Protein AF-A0A920A6N3-F1 (afdb_monomer)

Nearest PDB structures (foldseek):
  8ft6-assembly1_A  TM=6.683E-01  e=1.341E-02  Homo sapiens
  7nxd-assembly1_B  TM=6.061E-01  e=3.261E-02  Homo sapiens
  6vr8-assembly1_I  TM=4.258E-01  e=1.070E+00  Methanothermus fervidus
  7ufp-assembly1_I  TM=3.553E-01  e=8.843E-01  Methanothermus fervidus DSM 2088

Secondary structure (DSSP, 8-state):
---GGGTEEES-HHHHHHHHHHHHHHHHHT-PPPPPPP---TTHHHHTTS--------PPPHHHHHHHHHHHHHHHHHHH-EEE---THHHHTS-SEEEEEE--SGGGGGGHHHHHHHHHHHHHHHHHTTPEEEEEETT-SSGGG-EEESSHHHHHHHHHT----SSPPPTHHHHHHHT-GGGTTTEEEEEE--TTT-TTHHHHHHHHHHHHHT--

Structure (mmCIF, N/CA/C/O backbone):
data_AF-A0A920A6N3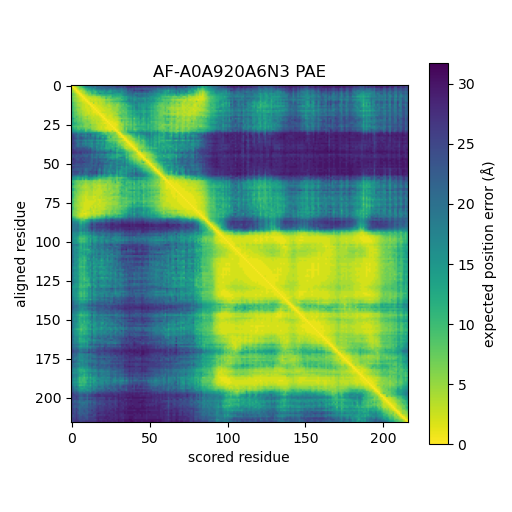-F1
#
_entry.id   AF-A0A920A6N3-F1
#
loop_
_atom_site.group_PDB
_atom_site.id
_atom_site.type_symbol
_atom_site.label_atom_id
_atom_site.label_alt_id
_atom_site.label_comp_id
_atom_site.label_asym_id
_atom_site.label_entity_id
_atom_site.label_seq_id
_atom_site.pdbx_PDB_ins_code
_atom_site.Cartn_x
_atom_site.Cartn_y
_atom_site.Cartn_z
_atom_site.occupancy
_atom_site.B_iso_or_equiv
_atom_site.auth_seq_id
_atom_site.auth_comp_id
_atom_site.auth_asym_id
_atom_site.auth_atom_id
_atom_site.pdbx_PDB_model_num
ATOM 1 N N . MET A 1 1 ? 26.386 5.340 9.450 1.00 46.19 1 MET A N 1
ATOM 2 C CA . MET A 1 1 ? 26.223 5.605 8.004 1.00 46.19 1 MET A CA 1
ATOM 3 C C . MET A 1 1 ? 24.994 4.854 7.516 1.00 46.19 1 MET A C 1
ATOM 5 O O . MET A 1 1 ? 24.994 3.632 7.576 1.00 46.19 1 MET A O 1
ATOM 9 N N . SER A 1 2 ? 23.927 5.542 7.116 1.00 57.00 2 SER A N 1
ATOM 10 C CA . SER A 1 2 ? 22.759 4.899 6.502 1.00 57.00 2 SER A CA 1
ATOM 11 C C . SER A 1 2 ? 23.151 4.321 5.139 1.00 57.00 2 SER A C 1
ATOM 13 O O . SER A 1 2 ? 23.635 5.044 4.271 1.00 57.00 2 SER A O 1
ATOM 15 N N . ASN A 1 3 ? 22.951 3.017 4.934 1.00 62.53 3 ASN A N 1
ATOM 16 C CA . ASN A 1 3 ? 23.172 2.373 3.638 1.00 62.53 3 ASN A CA 1
ATOM 17 C C . ASN A 1 3 ? 22.078 2.820 2.653 1.00 62.53 3 ASN A C 1
ATOM 19 O O . ASN A 1 3 ? 21.044 2.166 2.534 1.00 62.53 3 ASN A O 1
ATOM 23 N N . PHE A 1 4 ? 22.303 3.931 1.943 1.00 65.31 4 PHE A N 1
ATOM 24 C CA . PHE A 1 4 ? 21.385 4.485 0.932 1.00 65.31 4 PHE A CA 1
ATOM 25 C C . PHE A 1 4 ? 20.978 3.469 -0.148 1.00 65.31 4 PHE A C 1
ATOM 27 O O . PHE A 1 4 ? 19.861 3.510 -0.655 1.00 65.31 4 PHE A O 1
ATOM 34 N N . ILE A 1 5 ? 21.846 2.496 -0.432 1.00 66.00 5 ILE A N 1
ATOM 35 C CA . ILE A 1 5 ? 21.585 1.390 -1.363 1.00 66.00 5 ILE A CA 1
ATOM 36 C C . ILE A 1 5 ? 20.399 0.514 -0.921 1.00 66.00 5 ILE A C 1
ATOM 38 O O . ILE A 1 5 ? 19.725 -0.062 -1.767 1.00 66.00 5 ILE A O 1
ATOM 42 N N . ASN A 1 6 ? 20.075 0.454 0.377 1.00 70.69 6 ASN A N 1
ATOM 43 C CA . ASN A 1 6 ? 18.964 -0.363 0.878 1.00 70.69 6 ASN A CA 1
ATOM 44 C C . ASN A 1 6 ? 17.610 0.377 0.924 1.00 70.69 6 ASN A C 1
ATOM 46 O O . ASN A 1 6 ? 16.623 -0.180 1.402 1.00 70.69 6 ASN A O 1
ATOM 50 N N . ILE A 1 7 ? 17.557 1.629 0.456 1.00 80.69 7 ILE A N 1
ATOM 51 C CA . ILE A 1 7 ? 16.341 2.462 0.421 1.00 80.69 7 ILE A CA 1
ATOM 52 C C . ILE A 1 7 ? 15.654 2.378 -0.949 1.00 80.69 7 ILE A C 1
ATOM 54 O O . ILE A 1 7 ? 14.468 2.657 -1.063 1.00 80.69 7 ILE A O 1
ATOM 58 N N . ILE A 1 8 ? 16.359 1.954 -1.999 1.00 83.88 8 ILE A N 1
ATOM 59 C CA . ILE A 1 8 ? 15.811 1.880 -3.358 1.00 83.88 8 ILE A CA 1
ATOM 60 C C . ILE A 1 8 ? 15.553 0.410 -3.710 1.00 83.88 8 ILE A C 1
ATOM 62 O O . ILE A 1 8 ? 16.407 -0.457 -3.522 1.00 83.88 8 ILE A O 1
ATOM 66 N N . GLY A 1 9 ? 14.342 0.114 -4.171 1.00 85.25 9 GLY A N 1
ATOM 67 C CA . GLY A 1 9 ? 13.924 -1.179 -4.704 1.00 85.25 9 GLY A CA 1
ATOM 68 C C . GLY A 1 9 ? 13.582 -1.075 -6.186 1.00 85.25 9 GLY A C 1
ATOM 69 O O . GLY A 1 9 ? 13.277 0.004 -6.686 1.00 85.25 9 GLY A O 1
ATOM 70 N N . PHE A 1 10 ? 13.622 -2.203 -6.888 1.00 89.38 10 PHE A N 1
ATOM 71 C CA . PHE A 1 10 ? 13.248 -2.298 -8.297 1.00 89.38 10 PHE A CA 1
ATOM 72 C C . PHE A 1 10 ? 12.202 -3.392 -8.448 1.00 89.38 10 PHE A C 1
ATOM 74 O O . PHE A 1 10 ? 12.375 -4.483 -7.906 1.00 89.38 10 PHE A O 1
ATOM 81 N N . SER A 1 11 ? 11.111 -3.097 -9.153 1.00 88.00 11 SER A N 1
ATOM 82 C CA . SER A 1 11 ? 10.017 -4.063 -9.323 1.00 88.00 11 SER A CA 1
ATOM 83 C C . SER A 1 11 ? 10.389 -5.161 -10.322 1.00 88.00 11 SER A C 1
ATOM 85 O O . SER A 1 11 ? 9.935 -6.293 -10.196 1.00 88.00 11 SER A O 1
ATOM 87 N N . ASN A 1 12 ? 11.228 -4.835 -11.311 1.00 88.50 12 ASN A N 1
ATOM 88 C CA . ASN A 1 12 ? 11.711 -5.777 -12.314 1.00 88.50 12 ASN A CA 1
ATOM 89 C C . ASN A 1 12 ? 13.244 -5.780 -12.352 1.00 88.50 12 ASN A C 1
ATOM 91 O O . ASN A 1 12 ? 13.857 -4.947 -13.020 1.00 88.50 12 ASN A O 1
ATOM 95 N N . LEU A 1 13 ? 13.866 -6.746 -11.666 1.00 87.31 13 LEU A N 1
ATOM 96 C CA . LEU A 1 13 ? 15.326 -6.886 -11.664 1.00 87.31 13 LEU A CA 1
ATOM 97 C C . LEU A 1 13 ? 15.888 -7.210 -13.055 1.00 87.31 13 LEU A C 1
ATOM 99 O O . LEU A 1 13 ? 16.992 -6.776 -13.376 1.00 87.31 13 LEU A O 1
ATOM 103 N N . TYR A 1 14 ? 15.136 -7.925 -13.897 1.00 90.06 14 TYR A N 1
ATOM 104 C CA . TYR A 1 14 ? 15.617 -8.326 -15.219 1.00 90.06 14 TYR A CA 1
ATOM 105 C C . TYR A 1 14 ? 15.823 -7.133 -16.151 1.00 90.06 14 TYR A C 1
ATOM 107 O O . TYR A 1 14 ? 16.724 -7.154 -16.987 1.00 90.06 14 TYR A O 1
ATOM 115 N N . ALA A 1 15 ? 15.044 -6.064 -15.971 1.00 88.31 15 ALA A N 1
ATOM 116 C CA . ALA A 1 15 ? 15.215 -4.833 -16.733 1.00 88.31 15 ALA A CA 1
ATOM 117 C C . ALA A 1 15 ? 16.615 -4.223 -16.538 1.00 88.31 15 ALA A C 1
ATOM 119 O O . ALA A 1 15 ? 17.172 -3.685 -17.492 1.00 88.31 15 ALA A O 1
ATOM 120 N N . LEU A 1 16 ? 17.227 -4.357 -15.350 1.00 86.44 16 LEU A N 1
ATOM 121 C CA . LEU A 1 16 ? 18.573 -3.828 -15.094 1.00 86.44 16 LEU A CA 1
ATOM 122 C C . LEU A 1 16 ? 19.653 -4.498 -15.952 1.00 86.44 16 LEU A C 1
ATOM 124 O O . LEU A 1 16 ? 20.646 -3.842 -16.266 1.00 86.44 16 LEU A O 1
ATOM 128 N N . PHE A 1 17 ? 19.461 -5.747 -16.399 1.00 89.62 17 PHE A N 1
ATOM 129 C CA . PHE A 1 17 ? 20.392 -6.373 -17.348 1.00 89.62 17 PHE A CA 1
ATOM 130 C C . PHE A 1 17 ? 20.469 -5.606 -18.673 1.00 89.62 17 PHE A C 1
ATOM 132 O O . PHE A 1 17 ? 21.489 -5.683 -19.355 1.00 89.62 17 PHE A O 1
ATOM 139 N N . GLY A 1 18 ? 19.460 -4.790 -18.996 1.00 85.38 18 GLY A N 1
ATOM 140 C CA . GLY A 1 18 ? 19.506 -3.846 -20.108 1.00 85.38 18 GLY A CA 1
ATOM 141 C C . GLY A 1 18 ? 20.725 -2.919 -20.055 1.00 85.38 18 GLY A C 1
ATOM 142 O O . GLY A 1 18 ? 21.348 -2.707 -21.092 1.00 85.38 18 GLY A O 1
ATOM 143 N N . LEU A 1 19 ? 21.150 -2.451 -18.867 1.00 88.19 19 LEU A N 1
ATOM 144 C CA . LEU A 1 19 ? 22.383 -1.652 -18.742 1.00 88.19 19 LEU A CA 1
ATOM 145 C C . LEU A 1 19 ? 23.616 -2.442 -19.199 1.00 88.19 19 LEU A C 1
ATOM 147 O O . LEU A 1 19 ? 24.498 -1.872 -19.842 1.00 88.19 19 LEU A O 1
ATOM 151 N N . LEU A 1 20 ? 23.663 -3.744 -18.911 1.00 87.75 20 LEU A N 1
ATOM 152 C CA . LEU A 1 20 ? 24.758 -4.623 -19.323 1.00 87.75 20 LEU A CA 1
ATOM 153 C C . LEU A 1 20 ? 24.774 -4.857 -20.845 1.00 87.75 20 LEU A C 1
ATOM 155 O O . LEU A 1 20 ? 25.836 -5.067 -21.424 1.00 87.75 20 LEU A O 1
ATOM 159 N N . LEU A 1 21 ? 23.609 -4.781 -21.497 1.00 85.31 21 LEU A N 1
ATOM 160 C CA . LEU A 1 21 ? 23.451 -4.888 -22.952 1.00 85.31 21 LEU A CA 1
ATOM 161 C C . LEU A 1 21 ? 23.835 -3.604 -23.705 1.00 85.31 21 LEU A C 1
ATOM 163 O O . LEU A 1 21 ? 24.159 -3.679 -24.889 1.00 85.31 21 LEU A O 1
ATOM 167 N N . THR A 1 22 ? 23.858 -2.439 -23.050 1.00 83.88 22 THR A N 1
ATOM 168 C CA . THR A 1 22 ? 24.261 -1.154 -23.661 1.00 83.88 22 THR A CA 1
ATOM 169 C C . THR A 1 22 ? 25.580 -1.212 -24.447 1.00 83.88 22 THR A C 1
ATOM 171 O O . THR A 1 22 ? 25.579 -0.793 -25.607 1.00 83.88 22 THR A O 1
ATOM 174 N N . PRO A 1 23 ? 26.706 -1.719 -23.893 1.00 81.44 23 PRO A N 1
ATOM 175 C CA . PRO A 1 23 ? 27.968 -1.802 -24.633 1.00 81.44 23 PRO A CA 1
ATOM 176 C C . PRO A 1 23 ? 27.876 -2.737 -25.844 1.00 81.44 23 PRO A C 1
ATOM 178 O O . PRO A 1 23 ? 28.451 -2.438 -26.886 1.00 81.44 23 PRO A O 1
ATOM 181 N N . ILE A 1 24 ? 27.107 -3.823 -25.744 1.00 83.19 24 ILE A N 1
ATOM 182 C CA . ILE A 1 24 ? 26.898 -4.786 -26.835 1.00 83.19 24 ILE A CA 1
ATOM 183 C C . ILE A 1 24 ? 26.106 -4.135 -27.974 1.00 83.19 24 ILE A C 1
ATOM 185 O O . ILE A 1 24 ? 26.523 -4.179 -29.129 1.00 83.19 24 ILE A O 1
ATOM 189 N N . ILE A 1 25 ? 25.005 -3.455 -27.649 1.00 79.62 25 ILE A N 1
ATOM 190 C CA . ILE A 1 25 ? 24.185 -2.711 -28.616 1.00 79.62 25 ILE A CA 1
ATOM 191 C C . ILE A 1 25 ? 25.000 -1.589 -29.261 1.00 79.62 25 ILE A C 1
ATOM 193 O O . ILE A 1 25 ? 24.879 -1.348 -30.460 1.00 79.62 25 ILE A O 1
ATOM 197 N N . TRP A 1 26 ? 25.854 -0.909 -28.493 1.00 78.81 26 TRP A N 1
ATOM 198 C CA . TRP A 1 26 ? 26.739 0.119 -29.031 1.00 78.81 26 TRP A CA 1
ATOM 199 C C . TRP A 1 26 ? 27.727 -0.454 -30.045 1.00 78.81 26 TRP A C 1
ATOM 201 O O . TRP A 1 26 ? 27.899 0.147 -31.099 1.00 78.81 26 TRP A O 1
ATOM 211 N N . ILE A 1 27 ? 28.323 -1.617 -29.772 1.00 77.31 27 ILE A N 1
ATOM 212 C CA . ILE A 1 27 ? 29.217 -2.300 -30.718 1.00 77.31 27 ILE A CA 1
ATOM 213 C C . ILE A 1 27 ? 28.466 -2.664 -32.006 1.00 77.31 27 ILE A C 1
ATOM 215 O O . ILE A 1 27 ? 28.969 -2.379 -33.090 1.00 77.31 27 ILE A O 1
ATOM 219 N N . ILE A 1 28 ? 27.249 -3.211 -31.895 1.00 79.25 28 ILE A N 1
ATOM 220 C CA . ILE A 1 28 ? 26.418 -3.613 -33.045 1.00 79.25 28 ILE A CA 1
ATOM 221 C C . ILE A 1 28 ? 26.002 -2.398 -33.885 1.00 79.25 28 ILE A C 1
ATOM 223 O O . ILE A 1 28 ? 26.131 -2.407 -35.105 1.00 79.25 28 ILE A O 1
ATOM 227 N N . VAL A 1 29 ? 25.524 -1.322 -33.254 1.00 72.69 29 VAL A N 1
ATOM 228 C CA . VAL A 1 29 ? 25.094 -0.114 -33.981 1.00 72.69 29 VAL A CA 1
ATOM 229 C C . VAL A 1 29 ? 26.290 0.677 -34.518 1.00 72.69 29 VAL A C 1
ATOM 231 O O . VAL A 1 29 ? 26.161 1.383 -35.514 1.00 72.69 29 VAL A O 1
ATOM 234 N N . LYS A 1 30 ? 27.465 0.564 -33.887 1.00 69.31 30 LYS A N 1
ATOM 235 C CA . LYS A 1 30 ? 28.712 1.167 -34.373 1.00 69.31 30 LYS A CA 1
ATOM 236 C C . LYS A 1 30 ? 29.376 0.349 -35.486 1.00 69.31 30 LYS A C 1
ATOM 238 O O . LYS A 1 30 ? 30.445 0.740 -35.950 1.00 69.31 30 LYS A O 1
ATOM 243 N N . SER A 1 31 ? 28.759 -0.723 -35.981 1.00 69.50 31 SER A N 1
ATOM 244 C CA . SER A 1 31 ? 29.130 -1.322 -37.268 1.00 69.50 31 SER A CA 1
ATOM 245 C C . SER A 1 31 ? 28.792 -0.358 -38.422 1.00 69.50 31 SER A C 1
ATOM 247 O O . SER A 1 31 ? 27.848 -0.545 -39.179 1.00 69.50 31 SER A O 1
ATOM 249 N N . PHE A 1 32 ? 29.562 0.727 -38.500 1.00 62.69 32 PHE A N 1
ATOM 250 C CA . PHE A 1 32 ? 29.610 1.720 -39.567 1.00 62.69 32 PHE A CA 1
ATOM 251 C C . PHE A 1 32 ? 30.456 1.190 -40.739 1.00 62.69 32 PHE A C 1
ATOM 253 O O . PHE A 1 32 ? 31.150 0.182 -40.584 1.00 62.69 32 PHE A O 1
ATOM 260 N N . PRO A 1 33 ? 30.321 1.799 -41.931 1.00 63.41 33 PRO A N 1
ATOM 261 C CA . PRO A 1 33 ? 30.287 1.092 -43.200 1.00 63.41 33 PRO A CA 1
ATOM 262 C C . PRO A 1 33 ? 31.622 0.417 -43.535 1.00 63.41 33 PRO A C 1
ATOM 264 O O . PRO A 1 33 ? 32.680 0.882 -43.102 1.00 63.41 33 PRO A O 1
ATOM 267 N N . PRO A 1 34 ? 31.583 -0.673 -44.324 1.00 62.66 34 PRO A N 1
ATOM 268 C CA . PRO A 1 34 ? 32.791 -1.325 -44.808 1.00 62.66 34 PRO A CA 1
ATOM 269 C C . PRO A 1 34 ? 33.684 -0.315 -45.536 1.00 62.66 34 PRO A C 1
ATOM 271 O O . PRO A 1 34 ? 33.194 0.604 -46.193 1.00 62.66 34 PRO A O 1
ATOM 274 N N . ILE A 1 35 ? 34.998 -0.508 -45.406 1.00 64.06 35 ILE A N 1
ATOM 275 C CA . ILE A 1 35 ? 36.039 0.334 -46.008 1.00 64.06 35 ILE A CA 1
ATOM 276 C C . ILE A 1 35 ? 35.691 0.584 -47.488 1.00 64.06 35 ILE A C 1
ATOM 278 O O . ILE A 1 35 ? 35.401 -0.386 -48.201 1.00 64.06 35 ILE A O 1
ATOM 282 N N . PRO A 1 36 ? 35.686 1.846 -47.960 1.00 71.00 36 PRO A N 1
ATOM 283 C CA . PRO A 1 36 ? 35.374 2.149 -49.351 1.00 71.00 36 PRO A CA 1
ATOM 284 C C . PRO A 1 36 ? 36.330 1.381 -50.268 1.00 71.00 36 PRO A C 1
ATOM 286 O O . PRO A 1 36 ? 37.549 1.455 -50.119 1.00 71.00 36 PRO A O 1
ATOM 289 N N . LYS A 1 37 ? 35.772 0.607 -51.204 1.00 76.81 37 LYS A N 1
ATOM 290 C CA . LYS A 1 37 ? 36.562 -0.109 -52.209 1.00 76.81 37 LYS A CA 1
ATOM 291 C C . LYS A 1 37 ? 37.073 0.898 -53.234 1.00 76.81 37 LYS A C 1
ATOM 293 O O . LYS A 1 37 ? 36.274 1.625 -53.823 1.00 76.81 37 LYS A O 1
ATOM 298 N N . SER A 1 38 ? 38.383 0.933 -53.453 1.00 75.62 38 SER A N 1
ATOM 299 C CA . SER A 1 38 ? 38.972 1.726 -54.527 1.00 75.62 38 SER A CA 1
ATOM 300 C C . SER A 1 38 ? 38.685 1.066 -55.877 1.00 75.62 38 SER A C 1
ATOM 302 O O . SER A 1 38 ? 38.934 -0.122 -56.073 1.00 75.62 38 SER A O 1
ATOM 304 N N . TYR A 1 39 ? 38.154 1.846 -56.816 1.00 76.31 39 TYR A N 1
ATOM 305 C CA . TYR A 1 39 ? 38.031 1.465 -58.220 1.00 76.31 39 TYR A CA 1
ATOM 306 C C . TYR A 1 39 ? 38.919 2.389 -59.053 1.00 76.31 39 TYR A C 1
ATOM 308 O O . TYR A 1 39 ? 38.870 3.608 -58.895 1.00 76.31 39 TYR A O 1
ATOM 316 N N . ASN A 1 40 ? 39.722 1.811 -59.949 1.00 74.00 40 ASN A N 1
ATOM 317 C CA . ASN A 1 40 ? 40.517 2.576 -60.907 1.00 74.00 40 ASN A CA 1
ATOM 318 C C . ASN A 1 40 ? 39.584 3.119 -61.995 1.00 74.00 40 ASN A C 1
ATOM 320 O O . ASN A 1 40 ? 39.230 2.404 -62.931 1.00 74.00 40 ASN A O 1
ATOM 324 N N . PHE A 1 41 ? 39.142 4.367 -61.854 1.00 72.69 41 PHE A N 1
ATOM 325 C CA . PHE A 1 41 ? 38.280 5.019 -62.836 1.00 72.69 41 PHE A CA 1
ATOM 326 C C . PHE A 1 41 ? 39.134 5.769 -63.864 1.00 72.69 41 PHE A C 1
ATOM 328 O O . PHE A 1 41 ? 39.784 6.750 -63.535 1.00 72.69 41 PHE A O 1
ATOM 335 N N . SER A 1 42 ? 39.150 5.323 -65.123 1.00 69.94 42 SER A N 1
ATOM 336 C CA . SER A 1 42 ? 40.091 5.816 -66.149 1.00 69.94 42 SER A CA 1
ATOM 337 C C . SER A 1 42 ? 39.954 7.309 -66.516 1.00 69.94 42 SER A C 1
ATOM 339 O O . SER A 1 42 ? 40.785 7.829 -67.257 1.00 69.94 42 SER A O 1
ATOM 341 N N . SER A 1 43 ? 38.932 8.010 -66.018 1.00 70.12 43 SER A N 1
ATOM 342 C CA . SER A 1 43 ? 38.644 9.419 -66.327 1.00 70.12 43 SER A CA 1
ATOM 343 C C . SER A 1 43 ? 39.190 10.419 -65.293 1.00 70.12 43 SER A C 1
ATOM 345 O O . SER A 1 43 ? 38.670 11.529 -65.197 1.00 70.12 43 SER A O 1
ATOM 347 N N . PHE A 1 44 ? 40.228 10.063 -64.521 1.00 66.44 44 PHE A N 1
ATOM 348 C CA . PHE A 1 44 ? 40.826 10.923 -63.479 1.00 66.44 44 PHE A CA 1
ATOM 349 C C . PHE A 1 44 ? 41.195 12.343 -63.951 1.00 66.44 44 PHE A C 1
ATOM 351 O O . PHE A 1 44 ? 41.104 13.281 -63.165 1.00 66.44 44 PHE A O 1
ATOM 358 N N . PHE A 1 45 ? 41.509 12.530 -65.236 1.00 69.06 45 PHE A N 1
ATOM 359 C CA . PHE A 1 45 ? 41.832 13.840 -65.820 1.00 69.06 45 PHE A CA 1
ATOM 360 C C . PHE A 1 45 ? 40.682 14.866 -65.742 1.00 69.06 45 PHE A C 1
ATOM 362 O O . PHE A 1 45 ? 40.928 16.069 -65.739 1.00 69.06 45 PHE A O 1
ATOM 369 N N . LEU A 1 46 ? 39.420 14.421 -65.674 1.00 67.12 46 LEU A N 1
ATOM 370 C CA . LEU A 1 46 ? 38.260 15.311 -65.492 1.00 67.12 46 LEU A CA 1
ATOM 371 C C . LEU A 1 46 ? 38.110 15.788 -64.040 1.00 67.12 46 LEU A C 1
ATOM 373 O O . LEU A 1 46 ? 37.506 16.830 -63.801 1.00 67.12 46 LEU A O 1
ATOM 377 N N . LEU A 1 47 ? 38.648 15.028 -63.084 1.00 67.19 47 LEU A N 1
ATOM 378 C CA . LEU A 1 47 ? 38.517 15.274 -61.646 1.00 67.19 47 LEU A CA 1
ATOM 379 C C . LEU A 1 47 ? 39.665 16.130 -61.091 1.00 67.19 47 LEU A C 1
ATOM 381 O O . LEU A 1 47 ? 39.513 16.735 -60.039 1.00 67.19 47 LEU A O 1
ATOM 385 N N . GLU A 1 48 ? 40.782 16.232 -61.813 1.00 65.44 48 GLU A N 1
ATOM 386 C CA . GLU A 1 48 ? 41.972 16.999 -61.412 1.00 65.44 48 GLU A CA 1
ATOM 387 C C . GLU A 1 48 ? 41.722 18.519 -61.313 1.00 65.44 48 GLU A C 1
ATOM 389 O O . GLU A 1 48 ? 42.456 19.229 -60.635 1.00 65.44 48 GLU A O 1
ATOM 394 N N . LYS A 1 49 ? 40.656 19.032 -61.948 1.00 66.19 49 LYS A N 1
ATOM 395 C CA . LYS A 1 49 ? 40.248 20.450 -61.879 1.00 66.19 49 LYS A CA 1
ATOM 396 C C . LYS A 1 49 ? 39.291 20.789 -60.731 1.00 66.19 49 LYS A C 1
ATOM 398 O O . LYS A 1 49 ? 38.864 21.938 -60.634 1.00 66.19 49 LYS A O 1
ATOM 403 N N . ILE A 1 50 ? 38.915 19.818 -59.904 1.00 69.06 50 ILE A N 1
ATOM 404 C CA . ILE A 1 50 ? 37.980 20.020 -58.795 1.00 69.06 50 ILE A CA 1
ATOM 405 C C . ILE A 1 50 ? 38.788 19.973 -57.499 1.00 69.06 50 ILE A C 1
ATOM 407 O O . ILE A 1 50 ? 39.312 18.921 -57.143 1.00 69.06 50 ILE A O 1
ATOM 411 N N . ASP A 1 51 ? 38.874 21.104 -56.794 1.00 65.62 51 ASP A N 1
ATOM 412 C CA . ASP A 1 51 ? 39.394 21.141 -55.424 1.00 65.62 51 ASP A CA 1
ATOM 413 C C . ASP A 1 51 ? 38.475 20.281 -54.548 1.00 65.62 51 ASP A C 1
ATOM 415 O O . ASP A 1 51 ? 37.322 20.627 -54.277 1.00 65.62 51 ASP A O 1
ATOM 419 N N . TYR A 1 52 ? 38.952 19.091 -54.193 1.00 66.31 52 TYR A N 1
ATOM 420 C CA . TYR A 1 52 ? 38.185 18.132 -53.415 1.00 66.31 52 TYR A CA 1
ATOM 421 C C . TYR A 1 52 ? 38.475 18.350 -51.932 1.00 66.31 52 TYR A C 1
ATOM 423 O O . TYR A 1 52 ? 39.427 17.791 -51.382 1.00 66.31 52 TYR A O 1
ATOM 431 N N . ASP A 1 53 ? 37.627 19.127 -51.262 1.00 63.72 53 ASP A N 1
ATOM 432 C CA . ASP A 1 53 ? 37.562 19.110 -49.804 1.00 63.72 53 ASP A CA 1
ATOM 433 C C . ASP A 1 53 ? 37.052 17.731 -49.373 1.00 63.72 53 ASP A C 1
ATOM 435 O O . ASP A 1 53 ? 35.855 17.433 -49.422 1.00 63.72 53 ASP A O 1
ATOM 439 N N . ALA A 1 54 ? 37.975 16.843 -48.992 1.00 63.66 54 ALA A N 1
ATOM 440 C CA . ALA A 1 54 ? 37.612 15.535 -48.470 1.00 63.66 54 ALA A CA 1
ATOM 441 C C . ALA A 1 54 ? 36.605 15.726 -47.324 1.00 63.66 54 ALA A C 1
ATOM 443 O O . ALA A 1 54 ? 36.898 16.498 -46.403 1.00 63.66 54 ALA A O 1
ATOM 444 N N . PRO A 1 55 ? 35.442 15.040 -47.334 1.00 58.28 55 PRO A N 1
ATOM 445 C CA . PRO A 1 55 ? 34.488 15.158 -46.246 1.00 58.28 55 PRO A CA 1
ATOM 446 C C . PRO A 1 55 ? 35.207 14.746 -44.966 1.00 58.28 55 PRO A C 1
ATOM 448 O O . PRO A 1 55 ? 35.592 13.587 -44.780 1.00 58.28 55 PRO A O 1
ATOM 451 N N . LYS A 1 56 ? 35.465 15.734 -44.108 1.00 62.91 56 LYS A N 1
ATOM 452 C CA . LYS A 1 56 ? 36.134 15.539 -42.830 1.00 62.91 56 LYS A CA 1
ATOM 453 C C . LYS A 1 56 ? 35.238 14.586 -42.063 1.00 62.91 56 LYS A C 1
ATOM 455 O O . LYS A 1 56 ? 34.105 14.934 -41.770 1.00 62.91 56 LYS A O 1
ATOM 460 N N . ASN A 1 57 ? 35.710 13.363 -41.831 1.00 54.56 57 ASN A N 1
ATOM 461 C CA . ASN A 1 57 ? 34.949 12.332 -41.139 1.00 54.56 57 ASN A CA 1
ATOM 462 C C . ASN A 1 57 ? 34.592 12.883 -39.749 1.00 54.56 57 ASN A C 1
ATOM 464 O O . ASN A 1 57 ? 35.443 12.922 -38.852 1.00 54.56 57 ASN A O 1
ATOM 468 N N . GLU A 1 58 ? 33.390 13.443 -39.614 1.00 63.59 58 GLU A N 1
ATOM 469 C CA . GLU A 1 58 ? 32.982 14.169 -38.422 1.00 63.59 58 GLU A CA 1
ATOM 470 C C . GLU A 1 58 ? 32.842 13.139 -37.309 1.00 63.59 58 GLU A C 1
ATOM 472 O O . GLU A 1 58 ? 31.895 12.354 -37.257 1.00 63.59 58 GLU A O 1
ATOM 477 N N . LYS A 1 59 ? 33.849 13.086 -36.428 1.00 68.50 59 LYS A N 1
ATOM 478 C CA . LYS A 1 59 ? 33.774 12.286 -35.208 1.00 68.50 59 LYS A CA 1
ATOM 479 C C . LYS A 1 59 ? 32.454 12.633 -34.531 1.00 68.50 59 LYS A C 1
ATOM 481 O O . LYS A 1 59 ? 32.204 13.804 -34.258 1.00 68.50 59 LYS A O 1
ATOM 486 N N . THR A 1 60 ? 31.641 11.621 -34.226 1.00 75.50 60 THR A N 1
ATOM 487 C CA . THR A 1 60 ? 30.415 11.820 -33.446 1.00 75.50 60 THR A CA 1
ATOM 488 C C . THR A 1 60 ? 30.746 12.648 -32.201 1.00 75.50 60 THR A C 1
ATOM 490 O O . THR A 1 60 ? 31.599 12.211 -31.417 1.00 75.50 60 THR A O 1
ATOM 493 N N . PRO A 1 61 ? 30.125 13.826 -32.010 1.00 84.88 61 PRO A N 1
ATOM 494 C CA . PRO A 1 61 ? 30.454 14.705 -30.900 1.00 84.88 61 PRO A CA 1
ATOM 495 C C . PRO A 1 61 ? 30.178 13.992 -29.574 1.00 84.88 61 PRO A C 1
ATOM 497 O O . PRO A 1 61 ? 29.141 13.345 -29.406 1.00 84.88 61 PRO A O 1
ATOM 500 N N . LEU A 1 62 ? 31.104 14.115 -28.616 1.00 83.75 62 LEU A N 1
ATOM 501 C CA . LEU A 1 62 ? 31.035 13.411 -27.326 1.00 83.75 62 LEU A CA 1
ATOM 502 C C . LEU A 1 62 ? 29.730 13.693 -26.569 1.00 83.75 62 LEU A C 1
ATOM 504 O O . LEU A 1 62 ? 29.215 12.819 -25.876 1.00 83.75 62 LEU A O 1
ATOM 508 N N . TRP A 1 63 ? 29.147 14.878 -26.750 1.00 89.50 63 TRP A N 1
ATOM 509 C CA . TRP A 1 63 ? 27.878 15.241 -26.126 1.00 89.50 63 TRP A CA 1
ATOM 510 C C . TRP A 1 63 ? 26.697 14.383 -26.604 1.00 89.50 63 TRP A C 1
ATOM 512 O O . TRP A 1 63 ? 25.873 13.973 -25.788 1.00 89.50 63 TRP A O 1
ATOM 522 N N . LEU A 1 64 ? 26.651 14.009 -27.890 1.00 83.81 64 LEU A N 1
ATOM 523 C CA . LEU A 1 64 ? 25.632 13.078 -28.389 1.00 83.81 64 LEU A CA 1
ATOM 524 C C . LEU A 1 64 ? 25.797 11.682 -27.782 1.00 83.81 64 LEU A C 1
ATOM 526 O O . LEU A 1 64 ? 24.804 11.003 -27.525 1.00 83.81 64 LEU A O 1
ATOM 530 N N . VAL A 1 65 ? 27.034 11.257 -27.505 1.00 84.00 65 VAL A N 1
ATOM 531 C CA . VAL A 1 65 ? 27.295 9.986 -26.812 1.00 84.00 65 VAL A CA 1
ATOM 532 C C . VAL A 1 65 ? 26.774 10.041 -25.374 1.00 84.00 65 VAL A C 1
ATOM 534 O O . VAL A 1 65 ? 26.093 9.110 -24.945 1.00 84.00 65 VAL A O 1
ATOM 537 N N . ILE A 1 66 ? 27.019 11.143 -24.656 1.00 89.44 66 ILE A N 1
ATOM 538 C CA . ILE A 1 66 ? 26.510 11.353 -23.290 1.00 89.44 66 ILE A CA 1
ATOM 539 C C . ILE A 1 66 ? 24.980 11.308 -23.271 1.00 89.44 66 ILE A C 1
ATOM 541 O O . ILE A 1 66 ? 24.404 10.570 -22.472 1.00 89.44 66 ILE A O 1
ATOM 545 N N . PHE A 1 67 ? 24.309 12.026 -24.175 1.00 90.31 67 PHE A N 1
ATOM 546 C CA . PHE A 1 67 ? 22.847 11.988 -24.247 1.00 90.31 67 PHE A CA 1
ATOM 547 C C . PHE A 1 67 ? 22.298 10.618 -24.591 1.00 90.31 67 PHE A C 1
ATOM 549 O O . PHE A 1 67 ? 21.275 10.215 -24.044 1.00 90.31 67 PHE A O 1
ATOM 556 N N . ARG A 1 68 ? 22.972 9.890 -25.481 1.00 88.06 68 ARG A N 1
ATOM 557 C CA . ARG A 1 68 ? 22.554 8.543 -25.853 1.00 88.06 68 ARG A CA 1
ATOM 558 C C . ARG A 1 68 ? 22.598 7.599 -24.655 1.00 88.06 68 ARG A C 1
ATOM 560 O O . ARG A 1 68 ? 21.656 6.837 -24.453 1.00 88.06 68 ARG A O 1
ATOM 567 N N . ILE A 1 69 ? 23.654 7.682 -23.848 1.00 87.62 69 ILE A N 1
ATOM 568 C CA . ILE A 1 69 ? 23.786 6.903 -22.611 1.00 87.62 69 ILE A CA 1
ATOM 569 C C . ILE A 1 69 ? 22.720 7.332 -21.598 1.00 87.62 69 ILE A C 1
ATOM 571 O O . ILE A 1 69 ? 22.052 6.475 -21.025 1.00 87.62 69 ILE A O 1
ATOM 575 N N . LEU A 1 70 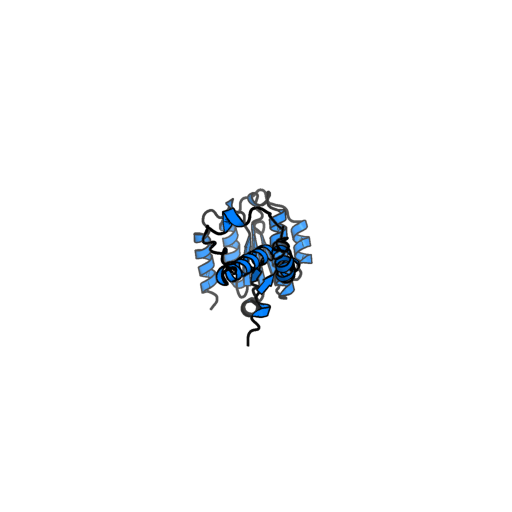? 22.510 8.639 -21.422 1.00 92.94 70 LEU A N 1
ATOM 576 C CA . LEU A 1 70 ? 21.496 9.166 -20.511 1.00 92.94 70 LEU A CA 1
ATOM 577 C C . LEU A 1 70 ? 20.094 8.665 -20.887 1.00 92.94 70 LEU A C 1
ATOM 579 O O . LEU A 1 70 ? 19.401 8.105 -20.044 1.00 92.94 70 LEU A O 1
ATOM 583 N N . PHE A 1 71 ? 19.695 8.793 -22.154 1.00 92.12 71 PHE A N 1
ATOM 584 C CA . PHE A 1 71 ? 18.384 8.346 -22.630 1.00 92.12 71 PHE A CA 1
ATOM 585 C C . PHE A 1 71 ? 18.182 6.846 -22.409 1.00 92.12 71 PHE A C 1
ATOM 587 O O . PHE A 1 71 ? 17.129 6.419 -21.937 1.00 92.12 71 PHE A O 1
ATOM 594 N N . PHE A 1 72 ? 19.216 6.047 -22.674 1.00 89.38 72 PHE A N 1
ATOM 595 C CA . PHE A 1 72 ? 19.169 4.611 -22.436 1.00 89.38 72 PHE A CA 1
ATOM 596 C C . PHE A 1 72 ? 19.017 4.273 -20.944 1.00 89.38 72 PHE A C 1
ATOM 598 O O . PHE A 1 72 ? 18.191 3.434 -20.589 1.00 89.38 72 PHE A O 1
ATOM 605 N N . ILE A 1 73 ? 19.737 4.970 -20.056 1.00 91.44 73 ILE A N 1
ATOM 606 C CA . ILE A 1 73 ? 19.574 4.827 -18.601 1.00 91.44 73 ILE A CA 1
ATOM 607 C C . ILE A 1 73 ? 18.139 5.167 -18.183 1.00 91.44 73 ILE A C 1
ATOM 609 O O . ILE A 1 73 ? 17.541 4.404 -17.427 1.00 91.44 73 ILE A O 1
ATOM 613 N N . LEU A 1 74 ? 17.559 6.262 -18.690 1.00 93.69 74 LEU A N 1
ATOM 614 C CA . LEU A 1 74 ? 16.169 6.623 -18.392 1.00 93.69 74 LEU A CA 1
ATOM 615 C C . LEU A 1 74 ? 15.179 5.551 -18.860 1.00 93.69 74 LEU A C 1
ATOM 617 O O . LEU A 1 74 ? 14.268 5.212 -18.108 1.00 93.69 74 LEU A O 1
ATOM 621 N N . ILE A 1 75 ? 15.365 4.991 -20.058 1.00 91.62 75 ILE A N 1
ATOM 622 C CA . ILE A 1 75 ? 14.527 3.894 -20.564 1.00 91.62 75 ILE A CA 1
ATOM 623 C C . ILE A 1 75 ? 14.608 2.690 -19.627 1.00 91.62 75 ILE A C 1
ATOM 625 O O . ILE A 1 75 ? 13.578 2.154 -19.217 1.00 91.62 75 ILE A O 1
ATOM 629 N N . VAL A 1 76 ? 15.816 2.265 -19.252 1.00 91.62 76 VAL A N 1
ATOM 630 C CA . VAL A 1 76 ? 15.960 1.104 -18.367 1.00 91.62 76 VAL A CA 1
ATOM 631 C C . VAL A 1 76 ? 15.375 1.389 -16.984 1.00 91.62 76 VAL A C 1
ATOM 633 O O . VAL A 1 76 ? 14.683 0.533 -16.437 1.00 91.62 76 VAL A O 1
ATOM 636 N N . LEU A 1 77 ? 15.570 2.589 -16.431 1.00 91.19 77 LEU A N 1
ATOM 637 C CA . LEU A 1 77 ? 14.934 2.990 -15.174 1.00 91.19 77 LEU A CA 1
ATOM 638 C C . LEU A 1 77 ? 13.407 2.962 -15.283 1.00 91.19 77 LEU A C 1
ATOM 640 O O . LEU A 1 77 ? 12.743 2.442 -14.389 1.00 91.19 77 LEU A O 1
ATOM 644 N N . PHE A 1 78 ? 12.846 3.437 -16.392 1.00 91.00 78 PHE A N 1
ATOM 645 C CA . PHE A 1 78 ? 11.409 3.390 -16.639 1.00 91.00 78 PHE A CA 1
ATOM 646 C C . PHE A 1 78 ? 10.869 1.950 -16.620 1.00 91.00 78 PHE A C 1
ATOM 648 O O . PHE A 1 78 ? 9.900 1.662 -15.916 1.00 91.00 78 PHE A O 1
ATOM 655 N N . PHE A 1 79 ? 11.528 1.019 -17.318 1.00 91.62 79 PHE A N 1
ATOM 656 C CA . PHE A 1 79 ? 11.130 -0.397 -17.334 1.00 91.62 79 PHE A CA 1
ATOM 657 C C . PHE A 1 79 ? 11.412 -1.136 -16.019 1.00 91.62 79 PHE A C 1
ATOM 659 O O . PHE A 1 79 ? 10.690 -2.071 -15.668 1.00 91.62 79 PHE A O 1
ATOM 666 N N . SER A 1 80 ? 12.436 -0.714 -15.279 1.00 91.44 80 SER A N 1
ATOM 667 C CA . SER A 1 80 ? 12.813 -1.285 -13.983 1.00 91.44 80 SER A CA 1
ATOM 668 C C . SER A 1 80 ? 11.840 -0.905 -12.859 1.00 91.44 80 SER A C 1
ATOM 670 O O . SER A 1 80 ? 11.708 -1.640 -11.873 1.00 91.44 80 SER A O 1
ATOM 672 N N . LYS A 1 81 ? 11.098 0.202 -13.034 1.00 88.50 81 LYS A N 1
ATOM 673 C CA . LYS A 1 81 ? 10.131 0.741 -12.064 1.00 88.50 81 LYS A CA 1
ATOM 674 C C . LYS A 1 81 ? 10.757 0.850 -10.661 1.00 88.50 81 LYS A C 1
ATOM 676 O O . LYS A 1 81 ? 10.382 0.075 -9.768 1.00 88.50 81 LYS A O 1
ATOM 681 N N . PRO A 1 82 ? 11.740 1.755 -10.467 1.00 88.19 82 PRO A N 1
ATOM 682 C CA . PRO A 1 82 ? 12.332 1.990 -9.162 1.00 88.19 82 PRO A CA 1
ATOM 683 C C . PRO A 1 82 ? 11.269 2.520 -8.203 1.00 88.19 82 PRO A C 1
ATOM 685 O O . PRO A 1 82 ? 10.494 3.413 -8.544 1.00 88.19 82 PRO A O 1
ATOM 688 N N . PHE A 1 83 ? 11.254 1.987 -6.991 1.00 85.12 83 PHE A N 1
ATOM 689 C CA . PHE A 1 83 ? 10.410 2.457 -5.903 1.00 85.12 83 PHE A CA 1
ATOM 690 C C . PHE A 1 83 ? 11.263 2.665 -4.657 1.00 85.12 83 PHE A C 1
ATOM 692 O O . PHE A 1 83 ? 12.275 1.992 -4.451 1.00 85.12 83 PHE A O 1
ATOM 699 N N . LEU A 1 84 ? 10.868 3.608 -3.808 1.00 84.38 84 LEU A N 1
ATOM 700 C CA . LEU A 1 84 ? 11.521 3.771 -2.519 1.00 84.38 84 LEU A CA 1
ATOM 701 C C . LEU A 1 84 ? 10.960 2.724 -1.559 1.00 84.38 84 LEU A C 1
ATOM 703 O O . LEU A 1 84 ? 9.760 2.684 -1.286 1.00 84.38 84 LEU A O 1
ATOM 707 N N . LYS A 1 85 ? 11.844 1.882 -1.028 1.00 72.50 85 LYS A N 1
ATOM 708 C CA . LYS A 1 85 ? 11.557 1.070 0.146 1.00 72.50 85 LYS A CA 1
ATOM 709 C C . LYS A 1 85 ? 11.402 2.030 1.315 1.00 72.50 85 LYS A C 1
ATOM 711 O O . LYS A 1 85 ? 12.365 2.665 1.747 1.00 72.50 85 LYS A O 1
ATOM 716 N N . ASN A 1 86 ? 10.187 2.134 1.832 1.00 63.34 86 ASN A N 1
ATOM 717 C CA . ASN A 1 86 ? 9.963 2.827 3.083 1.00 63.34 86 ASN A CA 1
ATOM 718 C C . ASN A 1 86 ? 10.529 1.936 4.198 1.00 63.34 86 ASN A C 1
ATOM 720 O O . ASN A 1 86 ? 9.844 1.056 4.710 1.00 63.34 86 ASN A O 1
ATOM 724 N N . ASN A 1 87 ? 11.806 2.118 4.548 1.00 56.50 87 ASN A N 1
ATOM 725 C CA . ASN A 1 87 ? 12.395 1.523 5.751 1.00 56.50 87 ASN A CA 1
ATOM 726 C C . ASN A 1 87 ? 11.890 2.292 6.982 1.00 56.50 87 ASN A C 1
ATOM 728 O O . ASN A 1 87 ? 12.671 2.774 7.803 1.00 56.50 87 ASN A O 1
ATOM 732 N N . SER A 1 88 ? 10.570 2.437 7.112 1.00 52.56 88 SER A N 1
ATOM 733 C CA . SER A 1 88 ? 9.904 3.075 8.244 1.00 52.56 88 SER A CA 1
ATOM 734 C C . SER A 1 88 ? 9.963 2.219 9.511 1.00 52.56 88 SER A C 1
ATOM 736 O O . SER A 1 88 ? 9.068 2.304 10.338 1.00 52.56 88 SER A O 1
ATOM 738 N N . SER A 1 89 ? 11.043 1.468 9.743 1.00 49.75 89 SER A N 1
ATOM 739 C CA . SER A 1 89 ? 11.268 0.777 11.017 1.00 49.75 89 SER A CA 1
ATOM 740 C C . SER A 1 89 ? 11.341 1.762 12.193 1.00 49.75 89 SER A C 1
ATOM 742 O O . SER A 1 89 ? 10.962 1.409 13.299 1.00 49.75 89 SER A O 1
ATOM 744 N N . VAL A 1 90 ? 11.728 3.022 11.953 1.00 46.84 90 VAL A N 1
ATOM 745 C CA . VAL A 1 90 ? 11.773 4.066 12.997 1.00 46.84 90 VAL A CA 1
ATOM 746 C C . VAL A 1 90 ? 10.385 4.658 13.304 1.00 46.84 90 VAL A C 1
ATOM 748 O O . VAL A 1 90 ? 10.140 5.103 14.420 1.00 46.84 90 VAL A O 1
ATOM 751 N N . ALA A 1 91 ? 9.438 4.638 12.357 1.00 50.25 91 ALA A N 1
ATOM 752 C CA . ALA A 1 91 ? 8.052 5.048 12.624 1.00 50.25 91 ALA A CA 1
ATOM 753 C C . ALA A 1 91 ? 7.188 3.882 13.148 1.00 50.25 91 ALA A C 1
ATOM 755 O O . ALA A 1 91 ? 6.230 4.113 13.885 1.00 50.25 91 ALA A O 1
ATOM 756 N N . ASP A 1 92 ? 7.544 2.638 12.810 1.00 52.38 92 ASP A N 1
ATOM 757 C CA . ASP A 1 92 ? 6.851 1.420 13.248 1.00 52.38 92 ASP A CA 1
ATOM 758 C C . ASP A 1 92 ? 7.093 1.064 14.733 1.00 52.38 92 ASP A C 1
ATOM 760 O O . ASP A 1 92 ? 6.339 0.268 15.302 1.00 52.38 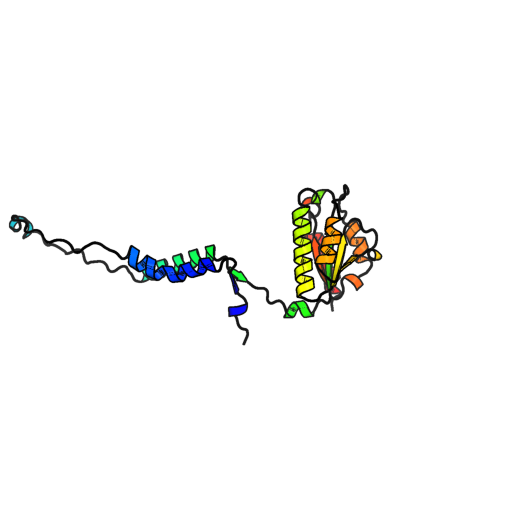92 ASP A O 1
ATOM 764 N N . GLU A 1 93 ? 8.073 1.677 15.411 1.00 56.03 93 GLU A N 1
ATOM 765 C CA . GLU A 1 93 ? 8.214 1.572 16.876 1.00 56.03 93 GLU A CA 1
ATOM 766 C C . GLU A 1 93 ? 7.131 2.350 17.640 1.00 56.03 93 GLU A C 1
ATOM 768 O O . GLU A 1 93 ? 6.744 1.940 18.732 1.00 56.03 93 GLU A O 1
ATOM 773 N N . LYS A 1 94 ? 6.575 3.427 17.066 1.00 67.44 94 LYS A N 1
ATOM 774 C CA . LYS A 1 94 ? 5.608 4.291 17.770 1.00 67.44 94 LYS A CA 1
ATOM 775 C C . LYS A 1 94 ? 4.215 3.662 17.917 1.00 67.44 94 LYS A C 1
ATOM 777 O O . LYS A 1 94 ? 3.432 4.081 18.768 1.00 67.44 94 LYS A O 1
ATOM 782 N N . TYR A 1 95 ? 3.890 2.674 17.086 1.00 76.94 95 TYR A N 1
ATOM 783 C CA . TYR A 1 95 ? 2.566 2.059 17.045 1.00 76.94 95 TYR A CA 1
ATOM 784 C C . TYR A 1 95 ? 2.636 0.595 17.480 1.00 76.94 95 TYR A C 1
ATOM 786 O O . TYR A 1 95 ? 3.402 -0.197 16.941 1.00 76.94 95 TYR A O 1
ATOM 794 N N . GLU A 1 96 ? 1.812 0.199 18.441 1.00 86.56 96 GLU A N 1
ATOM 795 C CA . GLU A 1 96 ? 1.730 -1.167 18.972 1.00 86.56 96 GLU A CA 1
ATOM 796 C C . GLU A 1 96 ? 0.765 -2.054 18.173 1.00 86.56 96 GLU A C 1
ATOM 798 O O . GLU A 1 96 ? 0.851 -3.285 18.212 1.00 86.56 96 GLU A O 1
ATOM 803 N N . LYS A 1 97 ? -0.172 -1.438 17.447 1.00 89.81 97 LYS A N 1
ATOM 804 C CA . LYS A 1 97 ? -1.275 -2.128 16.772 1.00 89.81 97 LYS A CA 1
ATOM 805 C C . LYS A 1 97 ? -1.711 -1.410 15.495 1.00 89.81 97 LYS A C 1
ATOM 807 O O . LYS A 1 97 ? -1.529 -0.201 15.364 1.00 89.81 97 LYS A O 1
ATOM 812 N N . TYR A 1 98 ? -2.270 -2.151 14.547 1.00 92.19 98 TYR A N 1
ATOM 813 C CA . TYR A 1 98 ? -2.824 -1.618 13.301 1.00 92.19 98 TYR A CA 1
ATOM 814 C C . TYR A 1 98 ? -4.348 -1.638 13.425 1.00 92.19 98 TYR A C 1
ATOM 816 O O . TYR A 1 98 ? -4.922 -2.689 13.698 1.00 92.19 98 TYR A O 1
ATOM 824 N N . LEU A 1 99 ? -4.997 -0.485 13.275 1.00 91.44 99 LEU A N 1
ATOM 825 C CA . LEU A 1 99 ? -6.451 -0.341 13.323 1.00 91.44 99 LEU A CA 1
ATOM 826 C C . LEU A 1 99 ? -6.974 -0.131 11.906 1.00 91.44 99 LEU A C 1
ATOM 828 O O . LEU A 1 99 ? -6.712 0.899 11.300 1.00 91.44 99 LEU A O 1
ATOM 832 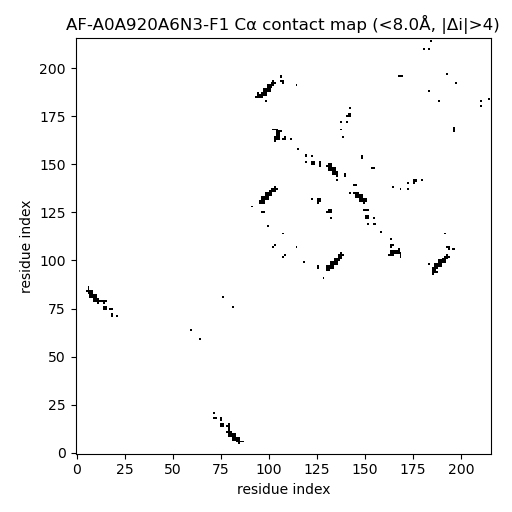N N . ILE A 1 100 ? -7.733 -1.089 11.397 1.00 91.81 100 ILE A N 1
ATOM 833 C CA . ILE A 1 100 ? -8.394 -1.035 10.099 1.00 91.81 100 ILE A CA 1
ATOM 834 C C . ILE A 1 100 ? -9.862 -0.696 10.340 1.00 91.81 100 ILE A C 1
ATOM 836 O O . ILE A 1 100 ? -10.589 -1.454 10.979 1.00 91.81 100 ILE A O 1
ATOM 840 N N . VAL A 1 101 ? -10.288 0.449 9.823 1.00 89.00 101 VAL A N 1
ATOM 841 C CA . VAL A 1 101 ? -11.667 0.926 9.850 1.00 89.00 101 VAL A CA 1
ATOM 842 C C . VAL A 1 101 ? -12.215 0.820 8.438 1.00 89.00 101 VAL A C 1
ATOM 844 O O . VAL A 1 101 ? -11.898 1.631 7.570 1.00 89.00 101 VAL A O 1
ATOM 847 N N . ALA A 1 102 ? -13.008 -0.213 8.210 1.00 89.62 102 ALA A N 1
ATOM 848 C CA . ALA A 1 102 ? -13.562 -0.545 6.918 1.00 89.62 102 ALA A CA 1
ATOM 849 C C . ALA A 1 102 ? -15.034 -0.154 6.805 1.00 89.62 102 ALA A C 1
ATOM 851 O O . ALA A 1 102 ? -15.845 -0.329 7.716 1.00 89.62 102 ALA A O 1
ATOM 852 N N . ASP A 1 103 ? -15.406 0.294 5.626 1.00 86.69 103 ASP A N 1
ATOM 853 C CA . ASP A 1 103 ? -16.779 0.303 5.190 1.00 86.69 103 ASP A CA 1
ATOM 854 C C . ASP A 1 103 ? -17.043 -0.896 4.286 1.00 86.69 103 ASP A C 1
ATOM 856 O O . ASP A 1 103 ? -16.350 -1.110 3.295 1.00 86.69 103 ASP A O 1
ATOM 860 N N . ILE A 1 104 ? -18.067 -1.663 4.638 1.00 90.69 104 ILE A N 1
ATOM 861 C CA . ILE A 1 104 ? -18.541 -2.801 3.861 1.00 90.69 104 ILE A CA 1
ATOM 862 C C . ILE A 1 104 ? -19.948 -2.571 3.300 1.00 90.69 104 ILE A C 1
ATOM 864 O O . ILE A 1 104 ? -20.684 -3.528 3.101 1.00 90.69 104 ILE A O 1
ATOM 868 N N . GLY A 1 105 ? -20.355 -1.318 3.094 1.00 89.00 105 GLY A N 1
ATOM 869 C CA . GLY A 1 105 ? -21.648 -0.957 2.522 1.00 89.00 105 GLY A CA 1
ATOM 870 C C . GLY A 1 105 ? -21.816 -1.325 1.045 1.00 89.00 105 GLY A C 1
ATOM 871 O O . GLY A 1 105 ? -20.908 -1.841 0.389 1.00 89.00 105 GLY A O 1
ATOM 872 N N . TRP A 1 106 ? -22.996 -1.023 0.498 1.00 88.62 106 TRP A N 1
ATOM 873 C CA . TRP A 1 106 ? -23.394 -1.468 -0.848 1.00 88.62 106 TRP A CA 1
ATOM 874 C C . TRP A 1 106 ? -22.478 -0.903 -1.940 1.00 88.62 106 TRP A C 1
ATOM 876 O O . TRP A 1 106 ? -22.218 -1.551 -2.952 1.00 88.62 106 TRP A O 1
ATOM 886 N N . SER A 1 107 ? -21.947 0.294 -1.702 1.00 88.50 107 SER A N 1
ATOM 887 C CA . SER A 1 107 ? -21.008 1.010 -2.562 1.00 88.50 107 SER A CA 1
ATOM 888 C C . SER A 1 107 ? -19.684 0.258 -2.757 1.00 88.50 107 SER A C 1
ATOM 890 O O . SER A 1 107 ? -19.017 0.452 -3.774 1.00 88.50 107 SER A O 1
ATOM 892 N N . MET A 1 108 ? -19.320 -0.633 -1.827 1.00 89.31 108 MET A N 1
ATOM 893 C CA . MET A 1 108 ? -18.119 -1.471 -1.886 1.00 89.31 108 MET A CA 1
ATOM 894 C C . MET A 1 108 ? -18.336 -2.774 -2.672 1.00 89.31 108 MET A C 1
ATOM 896 O O . MET A 1 108 ? -17.367 -3.424 -3.058 1.00 89.31 108 MET A O 1
ATOM 900 N N . ALA A 1 109 ? -19.587 -3.165 -2.949 1.00 91.88 109 ALA A N 1
ATOM 901 C CA . ALA A 1 109 ? -19.907 -4.470 -3.535 1.00 91.88 109 ALA A CA 1
ATOM 902 C C . ALA A 1 109 ? -19.203 -4.717 -4.881 1.00 91.88 109 ALA A C 1
ATOM 904 O O . ALA A 1 109 ? -18.709 -5.815 -5.130 1.00 91.88 109 ALA A O 1
ATOM 905 N N . LYS A 1 110 ? -19.099 -3.683 -5.728 1.00 92.19 110 LYS A N 1
ATOM 906 C CA . LYS A 1 110 ? -18.425 -3.772 -7.034 1.00 92.19 110 LYS A CA 1
ATOM 907 C C . LYS A 1 110 ? -16.935 -4.109 -6.910 1.00 92.19 110 LYS A C 1
ATOM 909 O O . LYS A 1 110 ? -16.404 -4.839 -7.741 1.00 92.19 110 LYS A O 1
ATOM 914 N N . ASP A 1 111 ? -16.267 -3.568 -5.897 1.00 92.56 111 ASP A N 1
ATOM 915 C CA . ASP A 1 111 ? -14.821 -3.684 -5.694 1.00 92.56 111 ASP A CA 1
ATOM 916 C C . ASP A 1 111 ? -14.483 -4.594 -4.495 1.00 92.56 111 ASP A C 1
ATOM 918 O O . ASP A 1 111 ? -13.401 -4.495 -3.918 1.00 92.56 111 ASP A O 1
ATOM 922 N N . TRP A 1 112 ? -15.380 -5.523 -4.134 1.00 93.88 112 TRP A N 1
ATOM 923 C CA . TRP A 1 112 ? -15.251 -6.365 -2.937 1.00 93.88 112 TRP A CA 1
ATOM 924 C C . TRP A 1 112 ? -13.946 -7.168 -2.882 1.00 93.88 112 TRP A C 1
ATOM 926 O O . TRP A 1 112 ? -13.291 -7.233 -1.844 1.00 93.88 112 TRP A O 1
ATOM 936 N N . ASN A 1 113 ? -13.518 -7.734 -4.012 1.00 94.88 113 ASN A N 1
ATOM 937 C CA . ASN A 1 113 ? -12.264 -8.488 -4.069 1.00 94.88 113 ASN A CA 1
ATOM 938 C C . ASN A 1 113 ? -11.047 -7.588 -3.826 1.00 94.88 113 ASN A C 1
ATOM 940 O O . ASN A 1 113 ? -10.182 -7.947 -3.036 1.00 94.88 113 ASN A O 1
ATOM 944 N N . LYS A 1 114 ? -11.028 -6.382 -4.409 1.00 93.38 114 LYS A N 1
ATOM 945 C CA . LYS A 1 114 ? -9.958 -5.400 -4.165 1.00 93.38 114 LYS A CA 1
ATOM 946 C C . LYS A 1 114 ? -9.942 -4.938 -2.711 1.00 93.38 114 LYS A C 1
ATOM 948 O O . LYS A 1 114 ? -8.878 -4.733 -2.141 1.00 93.38 114 LYS A O 1
ATOM 953 N N . PHE A 1 115 ? -11.121 -4.783 -2.106 1.00 94.12 115 PHE A N 1
ATOM 954 C CA . PHE A 1 115 ? -11.245 -4.506 -0.679 1.00 94.12 115 PHE A CA 1
ATOM 955 C C . PHE A 1 115 ? -10.603 -5.621 0.161 1.00 94.12 115 PHE A C 1
ATOM 957 O O . PHE A 1 115 ? -9.777 -5.319 1.023 1.00 94.12 115 PHE A O 1
ATOM 964 N N . LYS A 1 116 ? -10.924 -6.897 -0.112 1.00 95.56 116 LYS A N 1
ATOM 965 C CA . LYS A 1 116 ? -10.313 -8.038 0.591 1.00 95.56 116 LYS A CA 1
ATOM 966 C C . LYS A 1 116 ? -8.794 -8.052 0.416 1.00 95.56 116 LYS A C 1
ATOM 968 O O . LYS A 1 116 ? -8.082 -8.154 1.409 1.00 95.56 116 LYS A O 1
ATOM 973 N N . GLU A 1 117 ? -8.305 -7.889 -0.811 1.00 95.44 117 GLU A N 1
ATOM 974 C CA . GLU A 1 117 ? -6.869 -7.827 -1.120 1.00 95.44 117 GLU A CA 1
ATOM 975 C C . GLU A 1 117 ? -6.160 -6.720 -0.330 1.00 95.44 117 GLU A C 1
ATOM 977 O O . GLU A 1 117 ? -5.150 -6.986 0.318 1.00 95.44 117 GLU A O 1
ATOM 982 N N . LEU A 1 118 ? -6.725 -5.509 -0.299 1.00 94.69 118 LEU A N 1
ATOM 983 C CA . LEU A 1 118 ? -6.159 -4.377 0.437 1.00 94.69 118 LEU A CA 1
ATOM 984 C C . LEU A 1 118 ? -6.110 -4.633 1.951 1.00 94.69 118 LEU A C 1
ATOM 986 O O . LEU A 1 118 ? -5.102 -4.358 2.600 1.00 94.69 118 LEU A O 1
ATOM 990 N N . VAL A 1 119 ? -7.192 -5.157 2.536 1.00 95.81 119 VAL A N 1
ATOM 991 C CA . VAL A 1 119 ? -7.232 -5.461 3.977 1.00 95.81 119 VAL A CA 1
ATOM 992 C C . VAL A 1 119 ? -6.226 -6.561 4.330 1.00 95.81 119 VAL A C 1
ATOM 994 O O . VAL A 1 119 ? -5.579 -6.479 5.377 1.00 95.81 119 VAL A O 1
ATOM 997 N N . LEU A 1 120 ? -6.047 -7.553 3.456 1.00 96.50 120 LEU A N 1
ATOM 998 C CA . LEU A 1 120 ? -5.035 -8.598 3.616 1.00 96.50 120 LEU A CA 1
ATOM 999 C C . LEU A 1 120 ? -3.613 -8.060 3.478 1.00 96.50 120 LEU A C 1
ATOM 1001 O O . LEU A 1 120 ? -2.748 -8.468 4.244 1.00 96.50 120 LEU A O 1
ATOM 1005 N N . GLU A 1 121 ? -3.351 -7.137 2.557 1.00 94.31 121 GLU A N 1
ATOM 1006 C CA . GLU A 1 121 ? -2.037 -6.500 2.421 1.00 94.3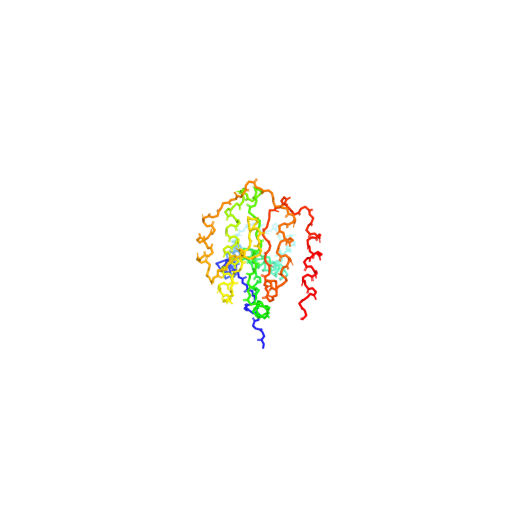1 121 GLU A CA 1
ATOM 1007 C C . GLU A 1 121 ? -1.653 -5.753 3.710 1.00 94.31 121 GLU A C 1
ATOM 1009 O O . GLU A 1 121 ? -0.558 -5.944 4.247 1.00 94.31 121 GLU A O 1
ATOM 1014 N N . ILE A 1 122 ? -2.596 -4.997 4.285 1.00 93.88 122 ILE A N 1
ATOM 1015 C CA . ILE A 1 122 ? -2.408 -4.328 5.582 1.00 93.88 122 ILE A CA 1
ATOM 1016 C C . ILE A 1 122 ? -2.184 -5.361 6.701 1.00 93.88 122 ILE A C 1
ATOM 1018 O O . ILE A 1 122 ? -1.335 -5.166 7.575 1.00 93.88 122 ILE A O 1
ATOM 1022 N N . GLY A 1 123 ? -2.928 -6.470 6.688 1.00 94.56 123 GLY A N 1
ATOM 1023 C CA . GLY A 1 123 ? -2.768 -7.567 7.644 1.00 94.56 123 GLY A CA 1
ATOM 1024 C C . GLY A 1 123 ? -1.398 -8.246 7.557 1.00 94.56 123 GLY A C 1
ATOM 1025 O O . GLY A 1 123 ? -0.783 -8.521 8.588 1.00 94.56 123 GLY A O 1
ATOM 1026 N N . GLN A 1 124 ? -0.880 -8.457 6.345 1.00 94.25 124 GLN A N 1
ATOM 1027 C CA . GLN A 1 124 ? 0.466 -8.986 6.106 1.00 94.25 124 GLN A CA 1
ATOM 1028 C C . GLN A 1 124 ? 1.548 -8.028 6.610 1.00 94.25 124 GLN A C 1
ATOM 1030 O O . GLN A 1 124 ? 2.509 -8.472 7.242 1.00 94.25 124 GLN A O 1
ATOM 1035 N N . GLU A 1 125 ? 1.396 -6.720 6.376 1.00 90.31 125 GLU A N 1
ATOM 1036 C CA . GLU A 1 125 ? 2.308 -5.702 6.913 1.00 90.31 125 GLU A CA 1
ATOM 1037 C C . GLU A 1 125 ? 2.313 -5.730 8.449 1.00 90.31 125 GLU A C 1
ATOM 1039 O O . GLU A 1 125 ? 3.380 -5.760 9.070 1.00 90.31 125 GLU A O 1
ATOM 1044 N N . ALA A 1 126 ? 1.132 -5.793 9.072 1.00 91.25 126 ALA A N 1
ATOM 1045 C CA . ALA A 1 126 ? 0.995 -5.876 10.523 1.00 91.25 126 ALA A CA 1
ATOM 1046 C C . ALA A 1 126 ? 1.662 -7.137 11.095 1.00 91.25 126 ALA A C 1
ATOM 1048 O O . ALA A 1 126 ? 2.416 -7.043 12.066 1.00 91.25 126 ALA A O 1
ATOM 1049 N N . GLU A 1 127 ? 1.434 -8.300 10.480 1.00 90.81 127 GLU A N 1
ATOM 1050 C CA . GLU A 1 127 ? 2.027 -9.575 10.898 1.00 90.81 127 GLU A CA 1
ATOM 1051 C C . GLU A 1 127 ? 3.555 -9.560 10.762 1.00 90.81 127 GLU A C 1
ATOM 1053 O O . GLU A 1 127 ? 4.263 -9.904 11.713 1.00 90.81 127 GLU A O 1
ATOM 1058 N N . LYS A 1 128 ? 4.077 -9.063 9.633 1.00 90.00 128 LYS A N 1
ATOM 1059 C CA . LYS A 1 128 ? 5.520 -8.876 9.408 1.00 90.00 128 LYS A CA 1
ATOM 1060 C C . LYS A 1 128 ? 6.152 -7.986 10.481 1.00 90.00 128 LYS A C 1
ATOM 1062 O O . LYS A 1 128 ? 7.255 -8.268 10.949 1.00 90.00 128 LYS A O 1
ATOM 1067 N N . ASN A 1 129 ? 5.434 -6.949 10.905 1.00 88.75 129 ASN A N 1
ATOM 1068 C CA . ASN A 1 129 ? 5.854 -6.015 11.947 1.00 88.75 129 ASN A CA 1
ATOM 1069 C C . ASN A 1 129 ? 5.506 -6.482 13.377 1.00 88.75 129 ASN A C 1
ATOM 1071 O O . ASN A 1 129 ? 5.710 -5.726 14.331 1.00 88.75 129 ASN A O 1
ATOM 1075 N N . LYS A 1 130 ? 4.997 -7.713 13.552 1.00 89.44 130 LYS A N 1
ATOM 1076 C CA . LYS A 1 130 ? 4.571 -8.301 14.839 1.00 89.44 130 LYS A CA 1
ATOM 1077 C C . LYS A 1 130 ? 3.540 -7.447 15.594 1.00 89.44 130 LYS A C 1
ATOM 1079 O O . LYS A 1 130 ? 3.527 -7.415 16.826 1.00 89.44 130 LYS A O 1
ATOM 1084 N N . LYS A 1 131 ? 2.679 -6.736 14.868 1.00 89.94 131 LYS A N 1
ATOM 1085 C CA . LYS A 1 131 ? 1.621 -5.882 15.421 1.00 89.94 131 LYS A CA 1
ATOM 1086 C C . LYS A 1 131 ? 0.290 -6.627 15.422 1.00 89.94 131 LYS A C 1
ATOM 1088 O O . LYS A 1 131 ? 0.005 -7.432 14.540 1.00 89.94 131 LYS A O 1
ATOM 1093 N N . LYS A 1 132 ? -0.552 -6.339 16.416 1.00 92.25 132 LYS A N 1
ATOM 1094 C CA . LYS A 1 132 ? -1.937 -6.841 16.441 1.00 92.25 132 LYS A CA 1
ATOM 1095 C C . LYS A 1 132 ? -2.770 -6.095 15.401 1.00 92.25 132 LYS A C 1
ATOM 1097 O O . LYS A 1 132 ? -2.606 -4.885 15.249 1.00 92.25 132 LYS A O 1
ATOM 1102 N N . ILE A 1 133 ? -3.693 -6.797 14.758 1.00 94.56 133 ILE A N 1
ATOM 1103 C CA . ILE A 1 133 ? -4.635 -6.237 13.790 1.00 94.56 133 ILE A CA 1
ATOM 1104 C C . ILE A 1 133 ? -5.977 -6.050 14.492 1.00 94.56 133 ILE A C 1
ATOM 1106 O O . ILE A 1 133 ? -6.531 -6.994 15.052 1.00 94.56 133 ILE A O 1
ATOM 1110 N N . LEU A 1 134 ? -6.496 -4.833 14.480 1.00 93.38 134 LEU A N 1
ATOM 1111 C CA . LEU A 1 134 ? -7.818 -4.478 14.969 1.00 93.38 134 LEU A CA 1
ATOM 1112 C C . LEU A 1 134 ? -8.673 -4.152 13.749 1.00 93.38 134 LEU A C 1
ATOM 1114 O O . LEU A 1 134 ? -8.366 -3.208 13.033 1.00 93.38 134 LEU A O 1
ATOM 1118 N N . PHE A 1 135 ? -9.728 -4.918 13.503 1.00 93.31 135 PHE A N 1
ATOM 1119 C CA . PHE A 1 135 ? -10.622 -4.723 12.369 1.00 93.31 135 PHE A CA 1
ATOM 1120 C C . PHE A 1 135 ? -11.995 -4.278 12.861 1.00 93.31 135 PHE A C 1
ATOM 1122 O O . PHE A 1 135 ? -12.702 -5.014 13.558 1.00 93.31 135 PHE A O 1
ATOM 1129 N N . PHE A 1 136 ? -12.372 -3.067 12.476 1.00 90.38 136 PHE A N 1
ATOM 1130 C CA . PHE A 1 136 ? -13.722 -2.557 12.601 1.00 90.38 136 PHE A CA 1
ATOM 1131 C C . PHE A 1 136 ? -14.332 -2.438 11.215 1.00 90.38 136 PHE A C 1
ATOM 1133 O O . PHE A 1 136 ? -13.697 -1.912 10.306 1.00 90.38 136 PHE A O 1
ATOM 1140 N N . HIS A 1 137 ? -15.578 -2.873 11.065 1.00 89.56 137 HIS A N 1
ATOM 1141 C CA . HIS A 1 137 ? -16.328 -2.663 9.838 1.00 89.56 137 HIS A CA 1
ATOM 1142 C C . HIS A 1 137 ? -17.725 -2.127 10.127 1.00 89.56 137 HIS A C 1
ATOM 1144 O O . HIS A 1 137 ? -18.252 -2.298 11.224 1.00 89.56 137 HIS A O 1
ATOM 1150 N N . SER A 1 138 ? -18.343 -1.499 9.130 1.00 84.81 138 SER A N 1
ATOM 1151 C CA . SER A 1 138 ? -19.600 -0.754 9.273 1.00 84.81 138 SER A CA 1
ATOM 1152 C C . SER A 1 138 ? -20.822 -1.538 9.778 1.00 84.81 138 SER A C 1
ATOM 1154 O O . SER A 1 138 ? -21.776 -0.911 10.234 1.00 84.81 138 SER A O 1
ATOM 1156 N N . ASN A 1 139 ? -20.792 -2.877 9.760 1.00 85.12 139 ASN A N 1
ATOM 1157 C CA . ASN A 1 139 ? -21.826 -3.730 10.374 1.00 85.12 139 ASN A CA 1
ATOM 1158 C C . ASN A 1 139 ? -21.765 -3.745 11.909 1.00 85.12 139 ASN A C 1
ATOM 1160 O O . ASN A 1 139 ? -22.726 -4.124 12.571 1.00 85.12 139 ASN A O 1
ATOM 1164 N N . LEU A 1 140 ? -20.609 -3.416 12.485 1.00 82.62 140 LEU A N 1
ATOM 1165 C CA . LEU A 1 140 ? -20.420 -3.460 13.926 1.00 82.62 140 LEU A CA 1
ATOM 1166 C C . LEU A 1 140 ? -21.127 -2.265 14.567 1.00 82.62 140 LEU A C 1
ATOM 1168 O O . LEU A 1 140 ? -20.974 -1.110 14.156 1.00 82.62 140 LEU A O 1
ATOM 1172 N N . ASN A 1 141 ? -21.928 -2.557 15.587 1.00 72.56 141 ASN A N 1
ATOM 1173 C CA . ASN A 1 141 ? -22.741 -1.550 16.256 1.00 72.56 141 ASN A CA 1
ATOM 1174 C C . ASN A 1 141 ? -21.983 -0.828 17.364 1.00 72.56 141 ASN A C 1
ATOM 1176 O O . ASN A 1 141 ? -22.274 0.341 17.614 1.00 72.56 141 ASN A O 1
ATOM 1180 N N . THR A 1 142 ? -21.000 -1.491 17.974 1.00 73.50 142 THR A N 1
ATOM 1181 C CA . THR A 1 142 ? -20.213 -0.934 19.073 1.00 73.50 142 THR A CA 1
ATOM 1182 C C . THR A 1 142 ? -18.729 -1.200 18.857 1.00 73.50 142 THR A C 1
ATOM 1184 O O . THR A 1 142 ? -18.338 -2.221 18.295 1.00 73.50 142 THR A O 1
ATOM 1187 N N . TYR A 1 143 ? -17.878 -0.318 19.380 1.00 70.06 143 TYR A N 1
ATOM 1188 C CA . TYR A 1 143 ? -16.430 -0.539 19.429 1.00 70.06 143 TYR A CA 1
ATOM 1189 C C . TYR A 1 143 ? -16.039 -1.822 20.191 1.00 70.06 143 TYR A C 1
ATOM 1191 O O . TYR A 1 143 ? -14.996 -2.408 19.921 1.00 70.06 143 TYR A O 1
ATOM 1199 N N . LYS A 1 144 ? -16.887 -2.289 21.119 1.00 73.75 144 LYS A N 1
ATOM 1200 C CA . LYS A 1 144 ? -16.698 -3.541 21.871 1.00 73.75 144 LYS A CA 1
ATOM 1201 C C . LYS A 1 144 ? -16.727 -4.785 20.979 1.00 73.75 144 LYS A C 1
ATOM 1203 O O . LYS A 1 144 ? -16.135 -5.796 21.339 1.00 73.75 144 LYS A O 1
ATOM 1208 N N . ASP A 1 145 ? -17.361 -4.692 19.811 1.00 81.12 145 ASP A N 1
ATOM 1209 C CA . ASP A 1 145 ? -17.484 -5.800 18.859 1.00 81.12 145 ASP A CA 1
ATOM 1210 C C . ASP A 1 145 ? -16.281 -5.900 17.909 1.00 81.12 145 ASP A C 1
ATOM 1212 O O . ASP A 1 145 ? -16.259 -6.748 17.009 1.00 81.12 145 ASP A O 1
ATOM 1216 N N . LEU A 1 146 ? -15.288 -5.022 18.093 1.00 85.19 146 LEU A N 1
ATOM 1217 C CA . LEU A 1 146 ? -14.088 -4.947 17.277 1.00 85.19 146 LEU A CA 1
ATOM 1218 C C . LEU A 1 146 ? -13.353 -6.291 17.265 1.00 85.19 146 LEU A C 1
ATOM 1220 O O . LEU A 1 146 ? -13.119 -6.922 18.299 1.00 85.19 146 LEU A O 1
ATOM 1224 N N . LYS A 1 147 ? -12.971 -6.732 16.067 1.00 91.94 147 LYS A N 1
ATOM 1225 C CA . LYS A 1 147 ? -12.317 -8.025 15.874 1.00 91.94 147 LYS A CA 1
ATOM 1226 C C . LYS A 1 147 ? -10.810 -7.859 15.964 1.00 91.94 147 LYS A C 1
ATOM 1228 O O . LYS A 1 147 ? -10.235 -6.997 15.308 1.00 91.94 147 LYS A O 1
ATOM 1233 N N . ILE A 1 148 ? -10.171 -8.682 16.790 1.00 93.19 148 ILE A N 1
ATOM 1234 C CA . ILE A 1 148 ? -8.727 -8.633 17.019 1.00 93.19 148 ILE A CA 1
ATOM 1235 C C . ILE A 1 148 ? -8.101 -9.882 16.413 1.00 93.19 148 ILE A C 1
ATOM 1237 O O . ILE A 1 148 ? -8.451 -11.002 16.785 1.00 93.19 148 ILE A O 1
ATOM 1241 N N . PHE A 1 149 ? -7.132 -9.686 15.528 1.00 94.56 149 PHE A N 1
ATOM 1242 C CA . PHE A 1 149 ? -6.393 -10.752 14.868 1.00 94.56 149 PHE A CA 1
ATOM 1243 C C . PHE A 1 149 ? -4.897 -10.626 15.162 1.00 94.56 149 PHE A C 1
ATOM 1245 O O . PHE A 1 149 ? -4.348 -9.529 15.274 1.00 94.56 149 PHE A O 1
ATOM 1252 N N . LYS A 1 150 ? -4.233 -11.773 15.319 1.00 90.69 150 LYS A N 1
ATOM 1253 C CA . LYS A 1 150 ? -2.772 -11.857 15.490 1.00 90.69 150 LYS A CA 1
ATOM 1254 C C . LYS A 1 150 ? -2.046 -12.228 14.195 1.00 90.69 150 LYS A C 1
ATOM 1256 O O . LYS A 1 150 ? -0.860 -11.955 14.090 1.00 90.69 150 LYS A O 1
ATOM 1261 N N . THR A 1 151 ? -2.746 -12.861 13.256 1.00 92.44 151 THR A N 1
ATOM 1262 C CA . THR A 1 151 ? -2.192 -13.370 11.998 1.00 92.44 151 THR A CA 1
ATOM 1263 C C . THR A 1 151 ? -3.075 -12.956 10.831 1.00 92.44 151 THR A C 1
ATOM 1265 O O . THR A 1 151 ? -4.299 -12.833 10.978 1.00 92.44 151 THR A O 1
ATOM 1268 N N . ASN A 1 152 ? -2.467 -12.786 9.661 1.00 93.94 152 ASN A N 1
ATOM 1269 C CA . ASN A 1 152 ? -3.186 -12.481 8.434 1.00 93.94 152 ASN A CA 1
ATOM 1270 C C . ASN A 1 152 ? -4.084 -13.648 7.997 1.00 93.94 152 ASN A C 1
ATOM 1272 O O . ASN A 1 152 ? -5.152 -13.436 7.435 1.00 93.94 152 ASN A O 1
ATOM 1276 N N . TYR A 1 153 ? -3.708 -14.888 8.322 1.00 95.50 153 TYR A N 1
ATOM 1277 C CA . TYR A 1 153 ? -4.547 -16.061 8.063 1.00 95.50 153 TYR A CA 1
ATOM 1278 C C . TYR A 1 153 ? -5.907 -15.987 8.781 1.00 95.50 153 TYR A C 1
ATOM 1280 O O . TYR A 1 153 ? -6.947 -16.237 8.173 1.00 95.50 153 TYR A O 1
ATOM 1288 N N . ALA A 1 154 ? -5.918 -15.604 10.064 1.00 95.62 154 ALA A N 1
ATOM 1289 C CA . ALA A 1 154 ? -7.159 -15.476 10.830 1.00 95.62 154 ALA A CA 1
ATOM 1290 C C . ALA A 1 154 ? -8.044 -14.336 10.300 1.00 95.62 154 ALA A C 1
ATOM 1292 O O . ALA A 1 154 ? -9.266 -14.483 10.240 1.00 95.62 154 ALA A O 1
ATOM 1293 N N . LEU A 1 155 ? -7.422 -13.231 9.876 1.00 96.12 155 LEU A N 1
ATOM 1294 C CA . LEU A 1 155 ? -8.108 -12.132 9.201 1.00 96.12 155 LEU A CA 1
ATOM 1295 C C . LEU A 1 155 ? -8.726 -12.595 7.874 1.00 96.12 155 LEU A C 1
ATOM 1297 O O . LEU A 1 155 ? -9.893 -12.312 7.624 1.00 96.12 155 LEU A O 1
ATOM 1301 N N . ASN A 1 156 ? -7.989 -13.361 7.065 1.00 96.56 156 ASN A N 1
ATOM 1302 C CA . ASN A 1 156 ? -8.485 -13.896 5.798 1.00 96.56 156 ASN A CA 1
ATOM 1303 C C . ASN A 1 156 ? -9.724 -14.771 5.986 1.00 96.56 156 ASN A C 1
ATOM 1305 O O . ASN A 1 156 ? -10.742 -14.549 5.341 1.00 96.56 156 ASN A O 1
ATOM 1309 N N . ASN A 1 157 ? -9.679 -15.707 6.935 1.00 96.19 157 ASN A N 1
ATOM 1310 C CA . ASN A 1 157 ? -10.826 -16.565 7.224 1.00 96.19 157 ASN A CA 1
ATOM 1311 C C . ASN A 1 157 ? -12.064 -15.760 7.665 1.00 96.19 157 ASN A C 1
ATOM 1313 O O . ASN A 1 157 ? -13.197 -16.123 7.359 1.00 96.19 157 ASN A O 1
ATOM 1317 N N . TYR A 1 158 ? -11.866 -14.643 8.370 1.00 95.00 158 TYR A N 1
ATOM 1318 C CA . TYR A 1 158 ? -12.965 -13.742 8.709 1.00 95.00 158 TYR A CA 1
ATOM 1319 C C . TYR A 1 158 ? -13.527 -13.023 7.474 1.00 95.00 158 TYR A C 1
ATOM 1321 O O . TYR A 1 158 ? -14.743 -12.945 7.318 1.00 95.00 158 TYR A O 1
ATOM 1329 N N . LEU A 1 159 ? -12.657 -12.524 6.590 1.00 94.56 159 LEU A N 1
ATOM 1330 C CA . LEU A 1 159 ? -13.050 -11.809 5.372 1.00 94.56 159 LEU A CA 1
ATOM 1331 C C . LEU A 1 159 ? -13.762 -12.701 4.353 1.00 94.56 159 LEU A C 1
ATOM 1333 O O . LEU A 1 159 ? -14.667 -12.221 3.677 1.00 94.56 159 LEU A O 1
ATOM 1337 N N . GLU A 1 160 ? -13.396 -13.979 4.253 1.00 94.00 160 GLU A N 1
ATOM 1338 C CA . GLU A 1 160 ? -14.080 -14.930 3.365 1.00 94.00 160 GLU A CA 1
ATOM 1339 C C . GLU A 1 160 ? -15.537 -15.176 3.773 1.00 94.00 160 GLU A C 1
ATOM 1341 O O . GLU A 1 160 ? -16.396 -15.385 2.922 1.00 94.00 160 GLU A O 1
ATOM 1346 N N . ASN A 1 161 ? -15.840 -15.070 5.069 1.00 92.81 161 ASN A N 1
ATOM 1347 C CA . ASN A 1 161 ? -17.204 -15.174 5.588 1.00 92.81 161 ASN A CA 1
ATOM 1348 C C . ASN A 1 161 ? -17.946 -13.828 5.600 1.00 92.81 161 ASN A C 1
ATOM 1350 O O . ASN A 1 161 ? -19.105 -13.753 6.013 1.00 92.81 161 ASN A O 1
ATOM 1354 N N . LEU A 1 162 ? -17.284 -12.749 5.179 1.00 92.31 162 LEU A N 1
ATOM 1355 C CA . LEU A 1 162 ? -17.850 -11.413 5.146 1.00 92.31 162 LEU A CA 1
ATOM 1356 C C . LEU A 1 162 ? -18.424 -11.127 3.755 1.00 92.31 162 LEU A C 1
ATOM 1358 O O . LEU A 1 162 ? -17.845 -11.475 2.728 1.00 92.31 162 LEU A O 1
ATOM 1362 N N . SER A 1 163 ? -19.567 -10.454 3.721 1.00 91.69 163 SER A N 1
ATOM 1363 C CA . SER A 1 163 ? -20.228 -10.036 2.484 1.00 91.69 163 SER A CA 1
ATOM 1364 C C . SER A 1 163 ? -20.544 -8.544 2.531 1.00 91.69 163 SER A C 1
ATOM 1366 O O . SER A 1 163 ? -20.752 -8.006 3.626 1.00 91.69 163 SER A O 1
ATOM 1368 N N . PRO A 1 164 ? -20.590 -7.866 1.371 1.00 91.44 164 PRO A N 1
ATOM 1369 C CA . PRO A 1 164 ? -21.002 -6.475 1.318 1.00 91.44 164 PRO A CA 1
ATOM 1370 C C . PRO A 1 164 ? -22.450 -6.343 1.799 1.00 91.44 164 PRO A C 1
ATOM 1372 O O . PRO A 1 164 ? -23.325 -7.139 1.456 1.00 91.44 164 PRO A O 1
ATOM 1375 N N . LEU A 1 165 ? -22.701 -5.325 2.610 1.00 89.50 165 LEU A N 1
ATOM 1376 C CA . LEU A 1 165 ? -24.009 -5.011 3.152 1.00 89.50 165 LEU A CA 1
ATOM 1377 C C . LEU A 1 165 ? -24.826 -4.188 2.155 1.00 89.50 165 LEU A C 1
ATOM 1379 O O . LEU A 1 165 ? -24.284 -3.286 1.525 1.00 89.50 165 LEU A O 1
ATOM 1383 N N . PRO A 1 166 ? -26.156 -4.361 2.096 1.00 87.25 166 PRO A N 1
ATOM 1384 C CA . PRO A 1 166 ? -27.042 -3.511 1.297 1.00 87.25 166 PRO A CA 1
ATOM 1385 C C . PRO A 1 166 ? -27.303 -2.134 1.950 1.00 87.25 166 PRO A C 1
ATOM 1387 O O . PRO A 1 166 ? -28.325 -1.502 1.703 1.00 87.25 166 PRO A O 1
ATOM 1390 N N . LEU A 1 167 ? -26.413 -1.669 2.831 1.00 81.56 167 LEU A N 1
ATOM 1391 C CA . LEU A 1 167 ? -26.561 -0.447 3.626 1.00 81.56 167 LEU A CA 1
ATOM 1392 C C . LEU A 1 167 ? -25.485 0.562 3.236 1.00 81.56 167 LEU A C 1
ATOM 1394 O O . LEU A 1 167 ? -24.358 0.183 2.930 1.00 81.56 167 LEU A O 1
ATOM 1398 N N . GLN A 1 168 ? -25.820 1.852 3.243 1.00 77.88 168 GLN A N 1
ATOM 1399 C CA . GLN A 1 168 ? -24.834 2.907 3.010 1.00 77.88 168 GLN A CA 1
ATOM 1400 C C . GLN A 1 168 ? -24.066 3.226 4.293 1.00 77.88 168 GLN A C 1
ATOM 1402 O O . GLN A 1 168 ? -24.657 3.360 5.370 1.00 77.88 168 GLN A O 1
ATOM 1407 N N . PHE A 1 169 ? -22.760 3.434 4.163 1.00 74.62 169 PHE A N 1
ATOM 1408 C CA . PHE A 1 169 ? -21.940 3.959 5.242 1.00 74.62 169 PHE A CA 1
ATOM 1409 C C . PHE A 1 169 ? -22.298 5.395 5.558 1.00 74.62 169 PHE A C 1
ATOM 1411 O O . PHE A 1 169 ? -22.131 6.303 4.748 1.00 74.62 169 PHE A O 1
ATOM 1418 N N . LYS A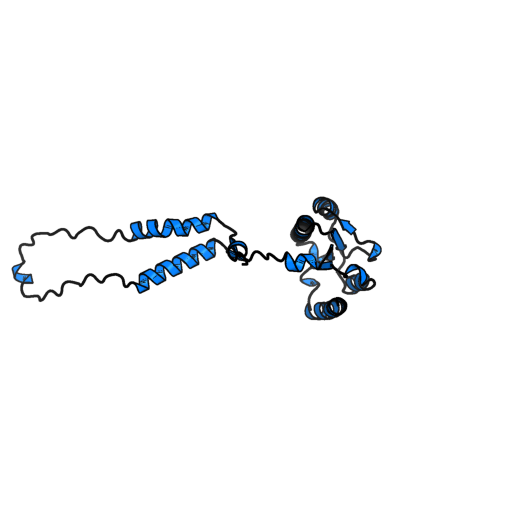 1 170 ? -22.780 5.620 6.775 1.00 70.06 170 LYS A N 1
ATOM 1419 C CA . LYS A 1 170 ? -23.031 6.968 7.272 1.00 70.06 170 LYS A CA 1
ATOM 1420 C C . LYS A 1 170 ? -21.885 7.399 8.172 1.00 70.06 170 LYS A C 1
ATOM 1422 O O . LYS A 1 170 ? -21.338 6.599 8.926 1.00 70.06 170 LYS A O 1
ATOM 1427 N N . LYS A 1 171 ? -21.588 8.700 8.169 1.00 65.44 171 LYS A N 1
ATOM 1428 C CA . LYS A 1 171 ? -20.591 9.342 9.046 1.00 65.44 171 LYS A CA 1
ATOM 1429 C C . LYS A 1 171 ? -20.750 8.959 10.530 1.00 65.44 171 LYS A C 1
ATOM 1431 O O . LYS A 1 171 ? -19.750 8.771 11.211 1.00 65.44 171 LYS A O 1
ATOM 1436 N N . GLY A 1 172 ? -21.986 8.733 10.989 1.00 62.81 172 GLY A N 1
ATOM 1437 C CA . GLY A 1 172 ? -22.286 8.265 12.349 1.00 62.81 172 GLY A CA 1
ATOM 1438 C C . GLY A 1 172 ? -21.680 6.903 12.720 1.00 62.81 172 GLY A C 1
ATOM 1439 O O . GLY A 1 172 ? -21.506 6.619 13.899 1.00 62.81 172 GLY A O 1
ATOM 1440 N N . SER A 1 173 ? -21.298 6.068 11.750 1.00 65.75 173 SER A N 1
ATOM 1441 C CA . SER A 1 173 ? -20.613 4.797 12.021 1.00 65.75 173 SER A CA 1
ATOM 1442 C C . SER A 1 173 ? -19.195 4.991 12.566 1.00 65.75 173 SER A C 1
ATOM 1444 O O . SER A 1 173 ? -18.727 4.163 13.340 1.00 65.75 173 SER A O 1
ATOM 1446 N N . LEU A 1 174 ? -18.529 6.096 12.216 1.00 70.88 174 LEU A N 1
ATOM 1447 C CA . LEU A 1 174 ? -17.234 6.472 12.796 1.00 70.88 174 LEU A CA 1
ATOM 1448 C C . LEU A 1 174 ? -17.391 7.092 14.180 1.00 70.88 174 LEU A C 1
ATOM 1450 O O . LEU A 1 174 ? -16.542 6.888 15.042 1.00 70.88 174 LEU A O 1
ATOM 1454 N N . ASP A 1 175 ? -18.495 7.798 14.417 1.00 74.12 175 ASP A N 1
ATOM 1455 C CA . ASP A 1 175 ? -18.780 8.387 15.726 1.00 74.12 175 ASP A CA 1
ATOM 1456 C C . ASP A 1 175 ? -18.897 7.307 16.813 1.00 74.12 175 ASP A C 1
ATOM 1458 O O . ASP A 1 175 ? -18.465 7.530 17.939 1.00 74.12 175 ASP A O 1
ATOM 1462 N N . LYS A 1 176 ? -19.366 6.101 16.455 1.00 74.50 176 LYS A N 1
ATOM 1463 C CA . LYS A 1 176 ? -19.385 4.916 17.335 1.00 74.50 176 LYS A CA 1
ATOM 1464 C C . LYS A 1 176 ? -17.990 4.473 17.794 1.00 74.50 176 LYS A C 1
ATOM 1466 O O . LYS A 1 176 ? -17.852 3.968 18.902 1.00 74.50 176 LYS A O 1
ATOM 1471 N N . LEU A 1 177 ? -16.970 4.635 16.946 1.00 72.38 177 LEU A N 1
ATOM 1472 C CA . LEU A 1 177 ? -15.579 4.315 17.284 1.00 72.38 177 LEU A CA 1
ATOM 1473 C C . LEU A 1 177 ? -14.925 5.420 18.114 1.00 72.38 177 LEU A C 1
ATOM 1475 O O . LEU A 1 177 ? -14.152 5.125 19.017 1.00 72.38 177 LEU A O 1
ATOM 1479 N N . ILE A 1 178 ? -15.239 6.683 17.816 1.00 72.81 178 ILE A N 1
ATOM 1480 C CA . ILE A 1 178 ? -14.656 7.857 18.488 1.00 72.81 178 ILE A CA 1
ATOM 1481 C C . ILE A 1 178 ? -15.061 7.931 19.969 1.00 72.81 178 ILE A C 1
ATOM 1483 O O . ILE A 1 178 ? -14.352 8.548 20.755 1.00 72.81 178 ILE A O 1
ATOM 1487 N N . GLN A 1 179 ? -16.148 7.263 20.370 1.00 76.56 179 GLN A N 1
ATOM 1488 C CA . GLN A 1 179 ? -16.559 7.167 21.776 1.00 76.56 179 GLN A CA 1
ATOM 1489 C C . GLN A 1 179 ? -15.466 6.616 22.705 1.00 76.56 179 GLN A C 1
ATOM 1491 O O . GLN A 1 179 ? -15.461 6.965 23.882 1.00 76.56 179 GLN A O 1
ATOM 1496 N N . ASP A 1 180 ? -14.551 5.782 22.199 1.00 75.06 180 ASP A N 1
ATOM 1497 C CA . ASP A 1 180 ? -13.429 5.255 22.974 1.00 75.06 180 ASP A CA 1
ATOM 1498 C C . ASP A 1 180 ? -12.087 5.638 22.329 1.00 75.06 180 ASP A C 1
ATOM 1500 O O . ASP A 1 180 ? -11.576 4.980 21.417 1.00 75.06 180 A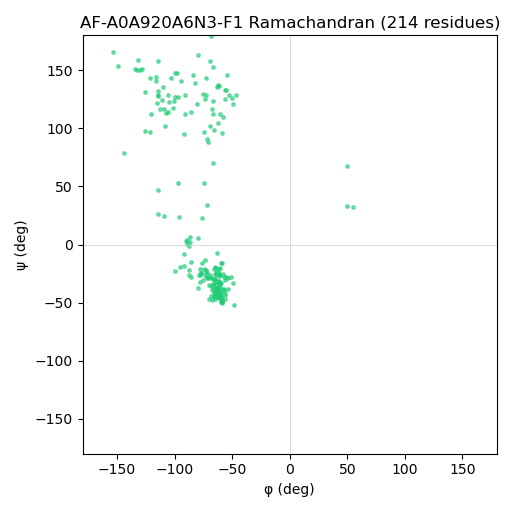SP A O 1
ATOM 1504 N N . GLU A 1 181 ? -11.485 6.714 22.838 1.00 74.94 181 GLU A N 1
ATOM 1505 C CA . GLU A 1 181 ? -10.197 7.219 22.355 1.00 74.94 181 GLU A CA 1
ATOM 1506 C C . GLU A 1 181 ? -9.035 6.228 22.577 1.00 74.94 181 GLU A C 1
ATOM 1508 O O . GLU A 1 181 ? -8.016 6.284 21.877 1.00 74.94 181 GLU A O 1
ATOM 1513 N N . SER A 1 182 ? -9.177 5.267 23.501 1.00 78.06 182 SER A N 1
ATOM 1514 C CA . SER A 1 182 ? -8.116 4.307 23.843 1.00 78.06 182 SER A CA 1
ATOM 1515 C C . SER A 1 182 ? -7.758 3.361 22.688 1.00 78.06 182 SER A C 1
ATOM 1517 O O . SER A 1 182 ? -6.627 2.865 22.585 1.00 78.06 182 SER A O 1
ATOM 1519 N N . ILE A 1 183 ? -8.698 3.130 21.769 1.00 79.25 183 ILE A N 1
ATOM 1520 C CA . ILE A 1 183 ? -8.500 2.260 20.606 1.00 79.25 183 ILE A CA 1
ATOM 1521 C C . ILE A 1 183 ? -7.510 2.893 19.633 1.00 79.25 183 ILE A C 1
ATOM 1523 O O . ILE A 1 183 ? -6.680 2.182 19.063 1.00 79.25 183 ILE A O 1
ATOM 1527 N N . PHE A 1 184 ? -7.546 4.217 19.505 1.00 80.50 184 PHE A N 1
ATOM 1528 C CA . PHE A 1 184 ? -6.672 4.962 18.610 1.00 80.50 184 PHE A CA 1
ATOM 1529 C C . PHE A 1 184 ? -5.263 5.127 19.180 1.00 80.50 184 PHE A C 1
ATOM 1531 O O . PHE A 1 184 ? -4.302 5.205 18.408 1.00 80.50 184 PHE A O 1
ATOM 1538 N N . LYS A 1 185 ? -5.111 5.110 20.510 1.00 82.44 185 LYS A N 1
ATOM 1539 C CA . LYS A 1 185 ? -3.812 5.244 21.177 1.00 82.44 185 LYS A CA 1
ATOM 1540 C C . LYS A 1 185 ? -2.815 4.188 20.687 1.00 82.44 185 LYS A C 1
ATOM 1542 O O . LYS A 1 185 ? -3.140 3.003 20.588 1.00 82.44 185 LYS A O 1
ATOM 1547 N N . ASN A 1 186 ? -1.601 4.642 20.368 1.00 84.38 186 ASN A N 1
ATOM 1548 C CA . ASN A 1 186 ? -0.494 3.839 19.842 1.00 84.38 186 ASN A CA 1
ATOM 1549 C C . ASN A 1 186 ? -0.906 2.951 18.649 1.0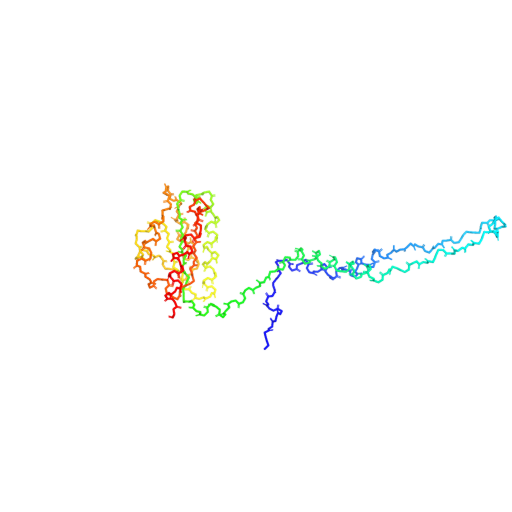0 84.38 186 ASN A C 1
ATOM 1551 O O . ASN A 1 186 ? -0.390 1.845 18.498 1.00 84.38 186 ASN A O 1
ATOM 1555 N N . SER A 1 187 ? -1.847 3.399 17.806 1.00 86.44 187 SER A N 1
ATOM 1556 C CA . SER A 1 187 ? -2.294 2.639 16.634 1.00 86.44 187 SER A CA 1
ATOM 1557 C C . SER A 1 187 ? -1.974 3.333 15.311 1.00 86.44 187 SER A C 1
ATOM 1559 O O . SER A 1 187 ? -2.097 4.553 15.189 1.00 86.44 187 SER A O 1
ATOM 1561 N N . LYS A 1 188 ? -1.573 2.544 14.310 1.00 87.25 188 LYS A N 1
ATOM 1562 C CA . LYS A 1 188 ? -1.517 2.979 12.909 1.00 87.25 188 LYS A CA 1
ATOM 1563 C C . LYS A 1 188 ? -2.905 2.755 12.314 1.00 87.25 188 LYS A C 1
ATOM 1565 O O . LYS A 1 188 ? -3.365 1.616 12.257 1.00 87.25 188 LYS A O 1
ATOM 1570 N N . ILE A 1 189 ? -3.590 3.837 11.952 1.00 87.19 189 ILE A N 1
ATOM 1571 C CA . ILE A 1 189 ? -4.998 3.804 11.541 1.00 87.19 189 ILE A CA 1
ATOM 1572 C C . ILE A 1 189 ? -5.080 3.768 10.015 1.00 87.19 189 ILE A C 1
ATOM 1574 O O . ILE A 1 189 ? -4.539 4.641 9.339 1.00 87.19 189 ILE A O 1
ATOM 1578 N N . PHE A 1 190 ? -5.805 2.788 9.492 1.00 88.19 190 PHE A N 1
ATOM 1579 C CA . PHE A 1 190 ? -6.148 2.631 8.088 1.00 88.19 190 PHE A CA 1
ATOM 1580 C C . PHE A 1 190 ? -7.654 2.790 7.944 1.00 88.19 190 PHE A C 1
ATOM 1582 O O . PHE A 1 190 ? -8.416 2.145 8.659 1.00 88.19 190 PHE A O 1
ATOM 1589 N N . ILE A 1 191 ? -8.089 3.645 7.025 1.00 86.12 191 ILE A N 1
ATOM 1590 C CA . ILE A 1 191 ? -9.507 3.842 6.729 1.00 86.12 191 ILE A CA 1
ATOM 1591 C C . ILE A 1 191 ? -9.736 3.368 5.304 1.00 86.12 191 ILE A C 1
ATOM 1593 O O . ILE A 1 191 ? -9.112 3.876 4.375 1.00 86.12 191 ILE A O 1
ATOM 1597 N N . VAL A 1 192 ? -10.627 2.399 5.143 1.00 88.50 192 VAL A N 1
ATOM 1598 C CA . VAL A 1 192 ? -10.954 1.793 3.856 1.00 88.50 192 VAL A CA 1
ATOM 1599 C C . VAL A 1 192 ? -12.435 2.012 3.606 1.00 88.50 192 VAL A C 1
ATOM 1601 O O . VAL A 1 192 ? -13.266 1.463 4.316 1.00 88.50 192 VAL A O 1
ATOM 1604 N N . SER A 1 193 ? -12.793 2.829 2.624 1.00 84.62 193 SER A N 1
ATOM 1605 C CA . SER A 1 193 ? -14.195 3.025 2.247 1.00 84.62 193 SER A CA 1
ATOM 1606 C C . SER A 1 193 ? -14.303 3.431 0.776 1.00 84.62 193 SER A C 1
ATOM 1608 O O . SER A 1 193 ? -13.292 3.685 0.114 1.00 84.62 193 SER A O 1
ATOM 1610 N N . SER A 1 194 ? -15.516 3.356 0.230 1.00 83.56 194 SER A N 1
ATOM 1611 C CA . SER A 1 194 ? -15.775 3.559 -1.188 1.00 83.56 194 SER A CA 1
ATOM 1612 C C . SER A 1 194 ? -15.560 5.021 -1.596 1.00 83.56 194 SER A C 1
ATOM 1614 O O . SER A 1 194 ? -15.684 5.952 -0.798 1.00 83.56 194 SER A O 1
ATOM 1616 N N . LYS A 1 195 ? -15.321 5.251 -2.891 1.00 76.75 195 LYS A N 1
ATOM 1617 C CA . LYS A 1 195 ? -15.239 6.613 -3.441 1.00 76.75 195 LYS A CA 1
ATOM 1618 C C . LYS A 1 195 ? -16.549 7.400 -3.273 1.00 76.75 195 LYS A C 1
ATOM 1620 O O . LYS A 1 195 ? -16.507 8.623 -3.205 1.00 76.75 195 LYS A O 1
ATOM 1625 N N . PHE A 1 196 ? -17.691 6.715 -3.214 1.00 73.56 196 PHE A N 1
ATOM 1626 C CA . PHE A 1 196 ? -19.015 7.339 -3.144 1.00 73.56 196 PHE A CA 1
ATOM 1627 C C . PHE A 1 196 ? -19.349 7.885 -1.753 1.00 73.56 196 PHE A C 1
ATOM 1629 O O . PHE A 1 196 ? -20.140 8.819 -1.640 1.00 73.56 196 PHE A O 1
ATOM 1636 N N . ASP A 1 197 ? -18.726 7.344 -0.706 1.00 67.88 197 ASP A N 1
ATOM 1637 C CA . ASP A 1 197 ? -19.014 7.732 0.678 1.00 67.88 197 ASP A CA 1
ATOM 1638 C C . ASP A 1 197 ? -18.096 8.868 1.183 1.00 67.88 197 ASP A C 1
ATOM 1640 O O . ASP A 1 197 ? -18.355 9.464 2.229 1.00 67.88 197 ASP A O 1
ATOM 1644 N N . PHE A 1 198 ? -17.070 9.248 0.407 1.00 63.97 198 PHE A N 1
ATOM 1645 C CA . PHE A 1 198 ? -16.094 10.298 0.739 1.00 63.97 198 PHE A CA 1
ATOM 1646 C C . PHE A 1 198 ? -16.148 11.528 -0.177 1.00 63.97 198 PHE A C 1
ATOM 1648 O O . PHE A 1 198 ? -15.114 12.053 -0.592 1.00 63.97 198 PHE A O 1
ATOM 1655 N N . ASN A 1 199 ? -17.339 12.060 -0.449 1.00 58.22 199 ASN A N 1
ATOM 1656 C CA . ASN A 1 199 ? -17.468 13.281 -1.257 1.00 58.22 199 ASN A CA 1
ATOM 1657 C C . ASN A 1 199 ? -16.729 14.510 -0.669 1.00 58.22 199 ASN A C 1
ATOM 1659 O O . ASN A 1 199 ? -16.490 15.463 -1.403 1.00 58.22 199 ASN A O 1
ATOM 1663 N N . ASN A 1 200 ? -16.322 14.502 0.615 1.00 58.94 200 ASN A N 1
ATOM 1664 C CA . ASN A 1 200 ? -15.499 15.568 1.202 1.00 58.94 200 ASN A CA 1
ATOM 1665 C C . ASN A 1 200 ? -14.463 15.047 2.226 1.00 58.94 200 ASN A C 1
ATOM 1667 O O . ASN A 1 200 ? -14.657 15.131 3.440 1.00 58.94 200 ASN A O 1
ATOM 1671 N N . PHE A 1 201 ? -13.338 14.497 1.750 1.00 57.00 201 PHE A N 1
ATOM 1672 C CA . PHE A 1 201 ? -12.260 13.937 2.595 1.00 57.00 201 PHE A CA 1
ATOM 1673 C C . PHE A 1 201 ? -11.668 14.950 3.605 1.00 57.00 201 PHE A C 1
ATOM 1675 O O . PHE A 1 201 ? -11.237 14.577 4.697 1.00 57.00 201 PHE A O 1
ATOM 1682 N N . SER A 1 202 ? -11.709 16.246 3.276 1.00 60.50 202 SER A N 1
ATOM 1683 C CA . SER A 1 202 ? -11.245 17.359 4.123 1.00 60.50 202 SER A CA 1
ATOM 1684 C C . SER A 1 202 ? -11.913 17.394 5.508 1.00 60.50 202 SER A C 1
ATOM 1686 O O . SER A 1 202 ? -11.238 17.535 6.533 1.00 60.50 202 SER A O 1
ATOM 1688 N N . ASP A 1 203 ? -13.233 17.186 5.565 1.00 61.19 203 ASP A N 1
ATOM 1689 C CA . ASP A 1 203 ? -13.995 17.238 6.821 1.00 61.19 203 ASP A CA 1
ATOM 1690 C C . ASP A 1 203 ? -13.695 16.044 7.734 1.00 61.19 203 ASP A C 1
ATOM 1692 O O . ASP A 1 203 ? -13.754 16.158 8.962 1.00 61.19 203 ASP A O 1
ATOM 1696 N N . TYR A 1 204 ? -13.335 14.901 7.145 1.00 58.78 204 TYR A N 1
ATOM 1697 C CA . TYR A 1 204 ? -12.872 13.732 7.886 1.00 58.78 204 TYR A CA 1
ATOM 1698 C C . TYR A 1 204 ? -11.497 13.996 8.490 1.00 58.78 204 TYR A C 1
ATOM 1700 O O . TYR A 1 204 ? -11.306 13.782 9.687 1.00 58.78 204 TYR A O 1
ATOM 1708 N N . TYR A 1 205 ? -10.565 14.542 7.706 1.00 57.38 205 TYR A N 1
ATOM 1709 C CA . TYR A 1 205 ? -9.215 14.832 8.182 1.00 57.38 205 TYR A CA 1
ATOM 1710 C C . TYR A 1 205 ? -9.211 15.807 9.369 1.00 57.38 205 TYR A C 1
ATOM 1712 O O . TYR A 1 205 ? -8.468 15.595 10.324 1.00 57.38 205 TYR A O 1
ATOM 1720 N N . LYS A 1 206 ? -10.093 16.820 9.382 1.00 59.97 206 LYS A N 1
ATOM 1721 C CA . LYS A 1 206 ? -10.262 17.715 10.545 1.00 59.97 206 LYS A CA 1
ATOM 1722 C C . LYS A 1 206 ? -10.681 16.959 11.812 1.00 59.97 206 LYS A C 1
ATOM 1724 O O . LYS A 1 206 ? -10.095 17.186 12.869 1.00 59.97 206 LYS A O 1
ATOM 1729 N N . LYS A 1 207 ? -11.623 16.015 11.724 1.00 57.19 207 LYS A N 1
ATOM 1730 C CA . LYS A 1 207 ? -12.053 15.210 12.884 1.00 57.19 207 LYS A CA 1
ATOM 1731 C C . LYS A 1 207 ? -10.974 14.214 13.334 1.00 57.19 207 LYS A C 1
ATOM 1733 O O . LYS A 1 207 ? -10.773 14.034 14.529 1.00 57.19 207 LYS A O 1
ATOM 1738 N N . PHE A 1 208 ? -10.201 13.654 12.402 1.00 55.31 208 PHE A N 1
ATOM 1739 C CA . PHE A 1 208 ? -9.020 12.839 12.721 1.00 55.31 208 PHE A CA 1
ATOM 1740 C C . PHE A 1 208 ? -7.838 13.659 13.255 1.00 55.31 208 PHE A C 1
ATOM 1742 O O . PHE A 1 208 ? -7.018 13.137 14.006 1.00 55.31 208 PHE A O 1
ATOM 1749 N N . SER A 1 209 ? -7.750 14.953 12.941 1.00 52.31 209 SER A N 1
ATOM 1750 C CA . SER A 1 209 ? -6.736 15.837 13.525 1.00 52.31 209 SER A CA 1
ATOM 1751 C C . SER A 1 209 ? -6.971 16.111 15.016 1.00 52.31 209 SER A C 1
ATOM 1753 O O . SER A 1 209 ? -6.003 16.289 15.749 1.00 52.31 209 SER A O 1
A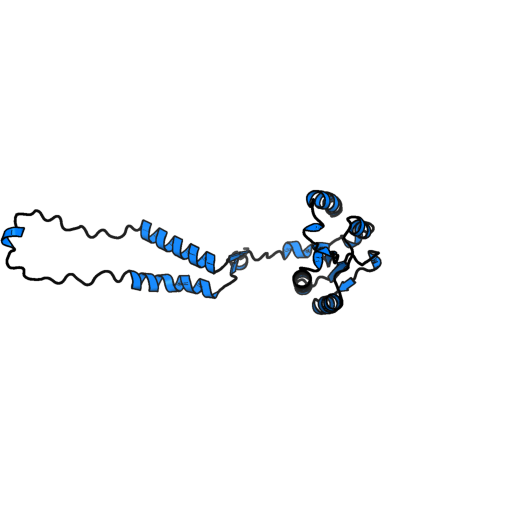TOM 1755 N N . LEU A 1 210 ? -8.223 16.033 15.492 1.00 48.69 210 LEU A N 1
ATOM 1756 C CA . LEU A 1 210 ? -8.530 16.022 16.931 1.00 48.69 210 LEU A CA 1
ATOM 1757 C C . LEU A 1 210 ? -7.964 14.766 17.604 1.00 48.69 210 LEU A C 1
ATOM 1759 O O . LEU A 1 210 ? -7.331 14.872 18.648 1.00 48.69 210 LEU A O 1
ATOM 1763 N N . ILE A 1 211 ? -8.073 13.606 16.945 1.00 51.84 211 ILE A N 1
ATOM 1764 C CA . ILE A 1 211 ? -7.425 12.364 17.388 1.00 51.84 211 ILE A CA 1
ATOM 1765 C C . ILE A 1 211 ? -5.895 12.546 17.382 1.00 51.84 211 ILE A C 1
ATOM 1767 O O . ILE A 1 211 ? -5.243 12.194 18.356 1.00 51.84 211 ILE A O 1
ATOM 1771 N N . LYS A 1 212 ? -5.316 13.196 16.356 1.00 51.25 212 LYS A N 1
ATOM 1772 C CA . LYS A 1 212 ? -3.869 13.484 16.247 1.00 51.25 212 LYS A CA 1
ATOM 1773 C C . LYS A 1 212 ? -3.323 14.367 17.384 1.00 51.25 212 LYS A C 1
ATOM 1775 O O . LYS A 1 212 ? -2.189 14.152 17.810 1.00 51.25 212 LYS A O 1
ATOM 1780 N N . ASN A 1 213 ? -4.103 15.327 17.880 1.00 45.66 213 ASN A N 1
ATOM 1781 C CA . ASN A 1 213 ? -3.680 16.249 18.942 1.00 45.66 213 ASN A CA 1
ATOM 1782 C C . ASN A 1 213 ? -3.667 15.618 20.347 1.00 45.66 213 ASN A C 1
ATOM 1784 O O . ASN A 1 213 ? -2.988 16.145 21.225 1.00 45.66 213 ASN A O 1
ATOM 1788 N N . ASN A 1 214 ? -4.325 14.469 20.538 1.00 40.50 214 ASN A N 1
ATOM 1789 C CA . ASN A 1 214 ? -4.304 13.703 21.792 1.00 40.50 214 ASN A CA 1
ATOM 1790 C C . ASN A 1 214 ? -3.154 12.667 21.864 1.00 40.50 214 ASN A C 1
ATOM 1792 O O . ASN A 1 214 ? -3.047 11.940 22.848 1.00 40.50 214 ASN A O 1
ATOM 1796 N N . PHE A 1 215 ? -2.260 12.611 20.863 1.00 44.69 215 PHE A N 1
ATOM 1797 C CA . PHE A 1 215 ? -1.021 11.807 20.881 1.00 44.69 215 PHE A CA 1
ATOM 1798 C C . PHE A 1 215 ? 0.205 12.642 21.281 1.00 44.69 215 PHE A C 1
ATOM 1800 O O . PHE A 1 215 ? 1.203 12.682 20.547 1.00 44.69 215 PHE A O 1
ATOM 1807 N N . LYS A 1 216 ? 0.116 13.329 22.421 1.00 37.53 216 LYS A N 1
ATOM 1808 C CA . LYS A 1 216 ? 1.301 13.844 23.112 1.00 37.53 216 LYS A CA 1
ATOM 1809 C C . LYS A 1 216 ? 1.851 12.786 24.058 1.00 37.53 216 LYS A C 1
ATOM 1811 O O . LYS A 1 216 ? 1.030 12.140 24.745 1.00 37.53 216 LYS A O 1
#

Radius of gyration: 31.74 Å; Cα contacts (8 Å, |Δi|>4): 199; chains: 1; bounding box: 69×38×90 Å

Sequence (216 aa):
MSNFINIIGFSNLYALFGLLLTPIIWIIVKSFPPIPKSYNFSSFFLLEKIDYDAPKNEKTPLWLVIFRILFFILIVLFFSKPFLKNNSSVADEKYEKYLIVADIGWSMAKDWNKFKELVLEIGQEAEKNKKKILFFHSNLNTYKDLKIFKTNYALNNYLENLSPLPLQFKKGSLDKLIQDESIFKNSKIFIVSSKFDFNNFSDYYKKFSLIKNNFK

Mean predicted aligned error: 14.39 Å

Solvent-accessible surface area (backbone atoms only — not comparable to full-atom values): 12898 Å² total; per-residue (Å²): 132,83,66,67,76,75,34,59,41,59,78,34,70,72,36,55,53,51,67,71,43,47,65,56,51,49,56,62,71,61,67,64,78,80,80,83,79,89,71,93,63,94,62,55,81,75,52,74,80,53,89,76,80,71,81,72,81,74,70,79,56,68,66,60,54,51,50,51,51,50,52,50,52,52,52,37,47,62,68,12,44,69,42,75,46,80,79,50,65,80,62,55,69,68,34,64,29,36,36,38,43,35,48,43,19,45,80,31,50,88,49,44,68,60,52,53,53,52,54,46,52,53,31,46,54,28,38,78,69,73,20,41,39,35,45,40,43,64,87,55,83,47,60,86,70,50,43,76,32,72,43,40,68,62,45,49,61,51,54,74,75,53,72,62,35,95,43,79,74,51,77,67,62,54,53,47,46,62,75,47,63,74,72,58,56,47,37,48,78,44,79,46,66,42,80,83,73,49,86,58,60,68,66,52,52,57,58,50,46,57,59,57,70,71,72,118

pLDDT: mean 78.86, std 14.09, range [37.53, 96.56]

Foldseek 3Di:
DPPPVVFKDWPDPVLVCLLVCVVVVVVVVPCPDDDDDDDDDVPVVVVVPDPDPDPPPPDDDVVVVVVVSVVSVVVSCVVRVMDTDPPVPVVLVLAQAAEEEEELAPLCQVVLVVVLVVLLVSQVVCLVSQHKYWYDYLVDPAPVVIDIDRHSVVVNVVSVPDHRHNDDDDPVSVVRVVVDLVVLHRYHYHYYYHPVRCPDVPVVVVVVVVSVVVHD